Protein AF-A0A419DW97-F1 (afdb_monomer_lite)

Structure (mmCIF, N/CA/C/O backbone):
data_AF-A0A419DW97-F1
#
_entry.id   AF-A0A419DW97-F1
#
loop_
_atom_site.group_PDB
_atom_site.id
_atom_site.type_symbol
_atom_site.label_atom_id
_atom_site.label_alt_id
_atom_site.label_comp_id
_atom_site.label_asym_id
_atom_site.label_entity_id
_atom_site.label_seq_id
_atom_site.pdbx_PDB_ins_code
_atom_site.Cartn_x
_atom_site.Cartn_y
_atom_site.Cartn_z
_atom_site.occupancy
_atom_site.B_iso_or_equiv
_atom_site.auth_seq_id
_atom_site.auth_comp_id
_atom_site.auth_asym_id
_atom_site.auth_atom_id
_atom_site.pdbx_PDB_model_num
ATOM 1 N N . MET A 1 1 ? 23.477 14.072 -21.250 1.00 84.50 1 MET A N 1
ATOM 2 C CA . MET A 1 1 ? 23.134 12.800 -20.572 1.00 84.50 1 MET A CA 1
ATOM 3 C C . MET A 1 1 ? 22.176 11.996 -21.440 1.00 84.50 1 MET A C 1
ATOM 5 O O . MET A 1 1 ? 21.412 12.625 -22.168 1.00 84.50 1 MET A O 1
ATOM 9 N N . PRO A 1 2 ? 22.237 10.653 -21.426 1.00 91.06 2 PRO A N 1
ATOM 10 C CA . PRO A 1 2 ? 21.268 9.822 -22.134 1.00 91.06 2 PRO A CA 1
ATOM 11 C C . PRO A 1 2 ? 19.838 10.087 -21.656 1.00 91.06 2 PRO A C 1
ATOM 13 O O . PRO A 1 2 ? 19.613 10.406 -20.489 1.00 91.06 2 PRO A O 1
ATOM 16 N N . ILE A 1 3 ? 18.881 9.939 -22.566 1.00 94.25 3 ILE A N 1
ATOM 17 C CA . ILE A 1 3 ? 17.453 9.987 -22.267 1.00 94.25 3 ILE A CA 1
ATOM 18 C C . ILE A 1 3 ? 16.954 8.547 -22.154 1.00 94.25 3 ILE A C 1
ATOM 20 O O . ILE A 1 3 ? 17.161 7.735 -23.055 1.00 94.25 3 ILE A O 1
ATOM 24 N N . TYR A 1 4 ? 16.295 8.247 -21.045 1.00 96.44 4 TYR A N 1
ATOM 25 C CA . TYR A 1 4 ? 15.703 6.966 -20.711 1.00 96.44 4 TYR A CA 1
ATOM 26 C C . TYR A 1 4 ? 14.181 7.059 -20.773 1.00 96.44 4 TYR A C 1
ATOM 28 O O . TYR A 1 4 ? 13.582 8.026 -20.300 1.00 96.44 4 TYR A O 1
ATOM 36 N N . SER A 1 5 ? 13.555 6.031 -21.333 1.00 97.06 5 SER A N 1
ATOM 37 C CA . SER A 1 5 ? 12.103 5.848 -21.316 1.00 97.06 5 SER A CA 1
ATOM 38 C C . SER A 1 5 ? 11.759 4.362 -21.243 1.00 97.06 5 SER A C 1
ATOM 40 O O . SER A 1 5 ? 12.642 3.511 -21.341 1.00 97.06 5 SER A O 1
ATOM 42 N N . VAL A 1 6 ? 10.485 4.045 -21.027 1.00 97.62 6 VAL A N 1
ATOM 43 C CA . VAL A 1 6 ? 9.995 2.665 -20.930 1.00 97.62 6 VAL A CA 1
ATOM 44 C C . VAL A 1 6 ? 9.014 2.424 -22.067 1.00 97.62 6 VAL A C 1
ATOM 46 O O . VAL A 1 6 ? 8.122 3.243 -22.296 1.00 97.62 6 VAL A O 1
ATOM 49 N N . ASP A 1 7 ? 9.195 1.328 -22.800 1.00 95.94 7 ASP A N 1
ATOM 50 C CA . ASP A 1 7 ? 8.293 0.961 -23.888 1.00 95.94 7 ASP A CA 1
ATOM 51 C C . ASP A 1 7 ? 6.974 0.344 -23.374 1.00 95.94 7 ASP A C 1
ATOM 53 O O . ASP A 1 7 ? 6.715 0.229 -22.175 1.00 95.94 7 ASP A O 1
ATOM 57 N N . ASN A 1 8 ? 6.095 -0.067 -24.289 1.00 93.75 8 ASN A N 1
ATOM 58 C CA . ASN A 1 8 ? 4.812 -0.669 -23.912 1.00 93.75 8 ASN A CA 1
ATOM 59 C C . ASN A 1 8 ? 4.923 -2.056 -23.263 1.00 93.75 8 ASN A C 1
ATOM 61 O O . ASN A 1 8 ? 3.938 -2.502 -22.678 1.00 93.75 8 ASN A O 1
ATOM 65 N N . ASN A 1 9 ? 6.083 -2.698 -23.364 1.00 95.38 9 ASN A N 1
ATOM 66 C CA . ASN A 1 9 ? 6.374 -4.018 -22.828 1.00 95.38 9 ASN A CA 1
ATOM 67 C C . ASN A 1 9 ? 7.351 -3.931 -21.645 1.00 95.38 9 ASN A C 1
ATOM 69 O O . ASN A 1 9 ? 8.052 -4.896 -21.378 1.00 95.38 9 ASN A O 1
ATOM 73 N N . ASN A 1 10 ? 7.441 -2.785 -20.960 1.00 97.25 10 ASN A N 1
ATOM 74 C CA . ASN A 1 10 ? 8.336 -2.582 -19.817 1.00 97.25 10 ASN A CA 1
ATOM 75 C C . ASN A 1 10 ? 9.823 -2.857 -20.101 1.00 97.25 10 ASN A C 1
ATOM 77 O O . ASN A 1 10 ? 10.566 -3.283 -19.213 1.00 97.25 10 ASN A O 1
ATOM 81 N N . ARG A 1 11 ? 10.283 -2.587 -21.326 1.00 97.00 11 ARG A N 1
ATOM 82 C CA . ARG A 1 11 ? 11.708 -2.597 -21.677 1.00 97.00 11 ARG A CA 1
ATOM 83 C C . ARG A 1 11 ? 12.278 -1.190 -21.625 1.00 97.00 11 ARG A C 1
ATOM 85 O O . ARG A 1 11 ? 11.586 -0.214 -21.928 1.00 97.00 11 ARG A O 1
ATOM 92 N N . LEU A 1 12 ? 13.550 -1.086 -21.255 1.00 97.88 12 LEU A N 1
ATOM 93 C CA . LEU A 1 12 ? 14.238 0.196 -21.216 1.00 97.88 12 LEU A CA 1
ATOM 94 C C . LEU A 1 12 ? 14.604 0.634 -22.640 1.00 97.88 12 LEU A C 1
ATOM 96 O O . LEU A 1 12 ? 15.225 -0.108 -23.402 1.00 97.88 12 LEU A O 1
ATOM 100 N N . ILE A 1 13 ? 14.241 1.867 -22.979 1.00 97.69 13 ILE A N 1
ATOM 101 C CA . ILE A 1 13 ? 14.686 2.561 -24.183 1.00 97.69 13 ILE A CA 1
ATOM 102 C C . ILE A 1 13 ? 15.746 3.583 -23.777 1.00 97.69 13 ILE A C 1
ATOM 104 O O . ILE A 1 13 ? 15.505 4.425 -22.910 1.00 97.69 13 ILE A O 1
ATOM 108 N N . ILE A 1 14 ? 16.898 3.544 -24.444 1.00 96.75 14 ILE A N 1
ATOM 109 C CA . ILE A 1 14 ? 18.023 4.453 -24.223 1.00 96.75 14 ILE A CA 1
ATOM 110 C C . ILE A 1 14 ? 18.253 5.271 -25.495 1.00 96.75 14 ILE A C 1
ATOM 112 O O . ILE A 1 14 ? 18.479 4.723 -26.574 1.00 96.75 14 ILE A O 1
ATOM 116 N N . LYS A 1 15 ? 18.243 6.597 -25.379 1.00 95.88 15 LYS A N 1
ATOM 117 C CA . LYS A 1 15 ? 18.621 7.525 -26.449 1.00 95.88 15 LYS A CA 1
ATOM 118 C C . LYS A 1 15 ? 19.868 8.294 -26.025 1.00 95.88 15 LYS A C 1
ATOM 120 O O . LYS A 1 15 ? 19.824 9.127 -25.120 1.00 95.88 15 LYS A O 1
ATOM 125 N N . LYS A 1 16 ? 20.999 7.993 -26.667 1.00 93.38 16 LYS A N 1
ATOM 126 C CA . LYS A 1 16 ? 22.281 8.662 -26.401 1.00 93.38 16 LYS A CA 1
ATOM 127 C C . LYS A 1 16 ? 22.209 10.151 -26.798 1.00 93.38 16 LYS A C 1
ATOM 129 O O . LYS A 1 16 ? 21.494 10.482 -27.746 1.00 93.38 16 LYS A O 1
ATOM 134 N N . PRO A 1 17 ? 22.947 11.049 -26.117 1.00 90.00 17 PRO A N 1
ATOM 135 C CA . PRO A 1 17 ? 23.045 12.455 -26.518 1.00 90.00 17 PRO A CA 1
ATOM 136 C C . PRO A 1 17 ? 23.459 12.592 -27.986 1.00 90.00 17 PRO A C 1
ATOM 138 O O . PRO A 1 17 ? 24.326 11.854 -28.443 1.00 90.00 17 PRO A O 1
ATOM 141 N N . GLY A 1 18 ? 22.822 13.497 -28.733 1.00 90.25 18 GLY A N 1
ATOM 142 C CA . GLY A 1 18 ? 23.109 13.722 -30.159 1.00 90.25 18 GLY A CA 1
ATOM 143 C C . GLY A 1 18 ? 22.642 12.608 -31.110 1.00 90.25 18 GLY A C 1
ATOM 144 O O . GLY A 1 18 ? 22.551 12.832 -32.314 1.00 90.25 18 GLY A O 1
ATOM 145 N N . SER A 1 19 ? 22.272 11.430 -30.599 1.00 92.06 19 SER A N 1
ATOM 146 C CA . SER A 1 19 ? 21.761 10.336 -31.423 1.00 92.06 19 SER A CA 1
ATOM 147 C C . SER A 1 19 ? 20.288 10.546 -31.773 1.00 92.06 19 SER A C 1
ATOM 149 O O . SER A 1 19 ? 19.432 10.731 -30.901 1.00 92.06 19 SER A O 1
ATOM 151 N N . LYS A 1 20 ? 19.962 10.419 -33.063 1.00 92.56 20 LYS A N 1
ATOM 152 C CA . LYS A 1 20 ? 18.570 10.281 -33.525 1.00 92.56 20 LYS A CA 1
ATOM 153 C C . LYS A 1 20 ? 18.001 8.894 -33.210 1.00 92.56 20 LYS A C 1
ATOM 155 O O . LYS A 1 20 ? 16.791 8.750 -33.060 1.00 92.56 20 LYS A O 1
ATOM 160 N N . ARG A 1 21 ? 18.867 7.886 -33.074 1.00 94.75 21 ARG A N 1
ATOM 161 C CA . ARG A 1 21 ? 18.493 6.498 -32.803 1.00 94.75 21 ARG A CA 1
ATOM 162 C C . ARG A 1 21 ? 18.347 6.259 -31.303 1.00 94.75 21 ARG A C 1
ATOM 164 O O . ARG A 1 21 ? 19.277 6.521 -30.536 1.00 94.75 21 ARG A O 1
ATOM 171 N N . ALA A 1 22 ? 17.200 5.715 -30.917 1.00 96.06 22 ALA A N 1
ATOM 172 C CA . ALA A 1 22 ? 16.996 5.090 -29.620 1.00 96.06 22 ALA A CA 1
ATOM 173 C C . ALA A 1 22 ? 17.202 3.573 -29.745 1.00 96.06 22 ALA A C 1
ATOM 175 O O . ALA A 1 22 ? 16.868 2.980 -30.772 1.00 96.06 22 ALA A O 1
ATOM 176 N N . ILE A 1 23 ? 17.761 2.954 -28.712 1.00 95.25 23 ILE A N 1
ATOM 177 C CA . ILE A 1 23 ? 17.936 1.503 -28.617 1.00 95.25 23 ILE A CA 1
ATOM 178 C C . ILE A 1 23 ? 17.015 0.963 -27.529 1.00 95.25 23 ILE A C 1
ATOM 180 O O . ILE A 1 23 ? 16.859 1.587 -26.483 1.00 95.25 23 ILE A O 1
ATOM 184 N N . THR A 1 24 ? 16.382 -0.176 -27.784 1.00 96.31 24 THR A N 1
ATOM 185 C CA . THR A 1 24 ? 15.650 -0.937 -26.765 1.00 96.31 24 THR A CA 1
ATOM 186 C C . THR A 1 24 ? 16.554 -2.058 -26.296 1.00 96.31 24 THR A C 1
ATOM 188 O O . THR A 1 24 ? 17.126 -2.747 -27.137 1.00 96.31 24 THR A O 1
ATOM 191 N N . VAL A 1 25 ? 16.706 -2.208 -24.985 1.00 95.81 25 VAL A N 1
ATOM 192 C CA . VAL A 1 25 ? 17.602 -3.208 -24.396 1.00 95.81 25 VAL A CA 1
ATOM 193 C C . VAL A 1 25 ? 16.811 -4.288 -23.674 1.00 95.81 25 VAL A C 1
ATOM 195 O O . VAL A 1 25 ? 15.750 -4.009 -23.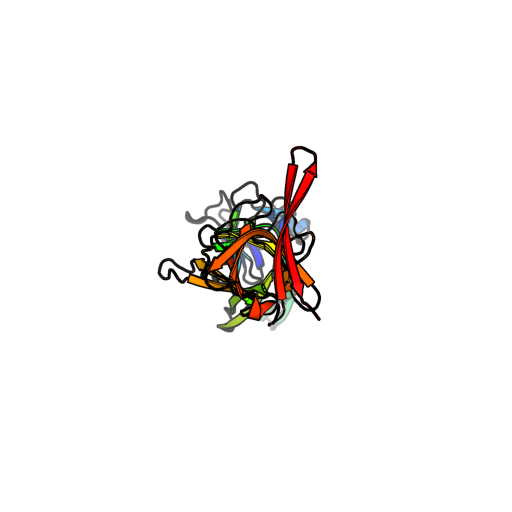112 1.00 95.81 25 VAL A O 1
ATOM 198 N N . ASN A 1 26 ? 17.324 -5.516 -23.696 1.00 95.44 26 ASN A N 1
ATOM 199 C CA . ASN A 1 26 ? 16.793 -6.619 -22.906 1.00 95.44 26 ASN A CA 1
ATOM 200 C C . ASN A 1 26 ? 17.267 -6.530 -21.452 1.00 95.44 26 ASN A C 1
ATOM 202 O O . ASN A 1 26 ? 18.427 -6.213 -21.167 1.00 95.44 26 ASN A O 1
ATOM 206 N N . GLY A 1 27 ? 16.372 -6.851 -20.521 1.00 95.69 27 GLY A N 1
ATOM 207 C CA . GLY A 1 27 ? 16.652 -6.754 -19.097 1.00 95.69 27 GLY A CA 1
ATOM 208 C C . GLY A 1 27 ? 15.395 -6.643 -18.248 1.00 95.69 27 GLY A C 1
ATOM 209 O O . GLY A 1 27 ? 14.275 -6.836 -18.728 1.00 95.69 27 GLY A O 1
ATOM 210 N N . ARG A 1 28 ? 15.578 -6.303 -16.972 1.00 97.06 28 ARG A N 1
ATOM 211 C CA . ARG A 1 28 ? 14.479 -6.175 -16.005 1.00 97.06 28 ARG A CA 1
ATOM 212 C C . ARG A 1 28 ? 14.695 -5.021 -15.040 1.00 97.06 28 ARG A C 1
ATOM 214 O O . ARG A 1 28 ? 15.815 -4.768 -14.599 1.00 97.06 28 ARG A O 1
ATOM 221 N N . PHE A 1 29 ? 13.600 -4.365 -14.671 1.00 98.12 29 PHE A N 1
ATOM 222 C CA . PHE A 1 29 ? 13.598 -3.368 -13.607 1.00 98.12 29 PHE A CA 1
ATOM 223 C C . PHE A 1 29 ? 13.563 -4.034 -12.229 1.00 98.12 29 PHE A C 1
ATOM 225 O O . PHE A 1 29 ? 12.818 -4.989 -12.027 1.00 98.12 29 PHE A O 1
ATOM 232 N N . LYS A 1 30 ? 14.298 -3.491 -11.260 1.00 97.88 30 LYS A N 1
ATOM 233 C CA . LYS A 1 30 ? 14.203 -3.847 -9.838 1.00 97.88 30 LYS A CA 1
ATOM 234 C C . LYS A 1 30 ? 14.290 -2.597 -8.968 1.00 97.88 30 LYS A C 1
ATOM 236 O O . LYS A 1 30 ? 14.767 -1.562 -9.425 1.00 97.88 30 LYS A O 1
ATOM 241 N N . ALA A 1 31 ? 13.856 -2.712 -7.722 1.00 97.50 31 ALA A N 1
ATOM 242 C CA . ALA A 1 31 ? 14.252 -1.787 -6.671 1.00 97.50 31 ALA A CA 1
ATOM 243 C C . ALA A 1 31 ? 15.504 -2.351 -5.977 1.00 97.50 31 ALA A C 1
ATOM 245 O O . ALA A 1 31 ? 15.569 -3.555 -5.716 1.00 97.50 31 ALA A O 1
ATOM 246 N N . ASP A 1 32 ? 16.513 -1.518 -5.730 1.00 97.00 32 ASP A N 1
ATOM 247 C CA . ASP A 1 32 ? 17.653 -1.899 -4.892 1.00 97.00 32 ASP A CA 1
ATOM 248 C C . ASP A 1 32 ? 17.302 -1.815 -3.391 1.00 97.00 32 ASP A C 1
ATOM 250 O O . ASP A 1 32 ? 16.178 -1.493 -3.003 1.00 97.00 32 ASP A O 1
ATOM 254 N N . LYS A 1 33 ? 18.288 -2.064 -2.522 1.00 95.50 33 LYS A N 1
ATOM 255 C CA . LYS A 1 33 ? 18.126 -1.986 -1.058 1.00 95.50 33 LYS A CA 1
ATOM 256 C C . LYS A 1 33 ? 17.750 -0.596 -0.518 1.00 95.50 33 LYS A C 1
ATOM 258 O O . LYS A 1 33 ? 17.322 -0.496 0.623 1.00 95.50 33 LYS A O 1
ATOM 263 N N . ASN A 1 34 ? 17.945 0.460 -1.304 1.00 96.00 34 ASN A N 1
ATOM 264 C CA . ASN A 1 34 ? 17.600 1.841 -0.964 1.00 96.00 34 ASN A CA 1
ATOM 265 C C . ASN A 1 34 ? 16.337 2.308 -1.709 1.00 96.00 34 ASN A C 1
ATOM 267 O O . ASN A 1 34 ? 16.061 3.509 -1.752 1.00 96.00 34 ASN A O 1
ATOM 271 N N . ASN A 1 35 ? 15.616 1.376 -2.345 1.00 97.44 35 ASN A N 1
ATOM 272 C CA . ASN A 1 35 ? 14.499 1.632 -3.246 1.00 97.44 35 ASN A CA 1
ATOM 273 C C . ASN A 1 35 ? 14.837 2.559 -4.427 1.00 97.44 35 ASN A C 1
ATOM 275 O O . ASN A 1 35 ? 13.947 3.207 -4.981 1.00 97.44 35 ASN A O 1
ATOM 279 N N . ASN A 1 36 ? 16.097 2.617 -4.858 1.00 97.06 36 ASN A N 1
ATOM 280 C CA . ASN A 1 36 ? 16.438 3.181 -6.159 1.00 97.06 36 ASN A CA 1
ATOM 281 C C . ASN A 1 36 ? 15.998 2.218 -7.257 1.00 97.06 36 ASN A C 1
ATOM 283 O O . ASN A 1 36 ? 16.047 0.996 -7.093 1.00 97.06 36 ASN A O 1
ATOM 287 N N . LEU A 1 37 ? 15.595 2.762 -8.401 1.00 97.88 37 LEU A N 1
ATOM 288 C CA . LEU A 1 37 ? 15.257 1.941 -9.551 1.00 97.88 37 LEU A CA 1
ATOM 289 C C . LEU A 1 37 ? 16.546 1.504 -10.246 1.00 97.88 37 LEU A C 1
ATOM 291 O O . LEU A 1 37 ? 17.388 2.331 -10.582 1.00 97.88 37 LEU A O 1
ATOM 295 N N . ILE A 1 38 ? 16.687 0.211 -10.503 1.00 98.19 38 ILE A N 1
ATOM 296 C CA . ILE A 1 38 ? 17.784 -0.349 -11.291 1.00 98.19 38 ILE A CA 1
ATOM 297 C C . ILE A 1 38 ? 17.222 -1.085 -12.502 1.00 98.19 38 ILE A C 1
ATOM 299 O O . ILE A 1 38 ? 16.151 -1.688 -12.431 1.00 98.19 38 ILE A O 1
ATOM 303 N N . TYR A 1 39 ? 17.949 -1.058 -13.611 1.00 98.19 39 TYR A N 1
ATOM 304 C CA . TYR A 1 39 ? 17.696 -1.910 -14.766 1.00 98.19 39 TYR A CA 1
ATOM 305 C C . TYR A 1 39 ? 18.882 -2.850 -14.960 1.00 98.19 39 TYR A C 1
ATOM 307 O O . TYR A 1 39 ? 19.981 -2.394 -15.274 1.00 98.19 39 TYR A O 1
ATOM 315 N N . GLU A 1 40 ? 18.677 -4.147 -14.746 1.00 97.69 40 GLU A N 1
ATOM 316 C CA . GLU A 1 40 ? 19.682 -5.184 -15.006 1.00 97.69 40 GLU A CA 1
ATOM 317 C C . GLU A 1 40 ? 19.618 -5.574 -16.481 1.00 97.69 40 GLU A C 1
ATOM 319 O O . GLU A 1 40 ? 18.573 -6.037 -16.939 1.00 97.69 40 GLU A O 1
ATOM 324 N N . LEU A 1 41 ? 20.711 -5.377 -17.222 1.00 96.75 41 LEU A N 1
ATOM 325 C CA . LEU A 1 41 ? 20.782 -5.719 -18.639 1.00 96.75 41 LEU A CA 1
ATOM 326 C C . LEU A 1 41 ? 21.069 -7.214 -18.800 1.00 96.75 41 LEU A C 1
ATOM 328 O O . LEU A 1 41 ? 22.036 -7.726 -18.237 1.00 96.75 41 LEU A O 1
ATOM 332 N N . ASN A 1 42 ? 20.289 -7.875 -19.653 1.00 95.31 42 ASN A N 1
ATOM 333 C CA . ASN A 1 42 ? 20.512 -9.270 -20.046 1.00 95.31 42 ASN A CA 1
ATOM 334 C C . ASN A 1 42 ? 21.350 -9.395 -21.331 1.00 95.31 42 ASN A C 1
ATOM 336 O O . ASN A 1 42 ? 21.641 -10.500 -21.784 1.00 95.31 42 ASN A O 1
ATOM 340 N N . GLU A 1 43 ? 21.747 -8.269 -21.928 1.00 94.19 43 GLU A N 1
ATOM 341 C CA . GLU A 1 43 ? 22.505 -8.256 -23.178 1.00 94.19 43 GLU A CA 1
ATOM 342 C C . GLU A 1 43 ? 23.907 -8.884 -23.026 1.00 94.19 43 GLU A C 1
ATOM 344 O O . GLU A 1 43 ? 24.594 -8.647 -22.015 1.00 94.19 43 GLU A O 1
ATOM 349 N N . PRO A 1 44 ? 24.397 -9.621 -24.048 1.00 94.50 44 PRO A N 1
ATOM 350 C CA . PRO A 1 44 ? 25.734 -10.206 -24.034 1.00 94.50 44 PRO A CA 1
ATOM 351 C C . PRO A 1 44 ? 26.826 -9.163 -23.778 1.00 94.50 44 PRO A C 1
ATOM 353 O O . PRO A 1 44 ? 26.774 -8.043 -24.289 1.00 94.50 44 PRO A O 1
ATOM 356 N N . ASN A 1 45 ? 27.881 -9.546 -23.050 1.00 95.25 45 ASN A N 1
ATOM 357 C CA . ASN A 1 45 ? 28.949 -8.614 -22.667 1.00 95.25 45 ASN A CA 1
ATOM 358 C C . ASN A 1 45 ? 29.596 -7.910 -23.876 1.00 95.25 45 ASN A C 1
ATOM 360 O O . ASN A 1 45 ? 29.830 -6.706 -23.838 1.00 95.25 45 ASN A O 1
ATOM 364 N N . ARG A 1 46 ? 29.811 -8.634 -24.986 1.00 95.88 46 ARG A N 1
ATOM 365 C CA . ARG A 1 46 ? 30.350 -8.060 -26.234 1.00 95.88 46 ARG A CA 1
ATOM 366 C C . ARG A 1 46 ? 29.458 -6.951 -26.800 1.00 95.88 46 ARG A C 1
ATOM 368 O O . ARG A 1 46 ? 29.964 -5.921 -27.235 1.00 95.88 46 ARG A O 1
ATOM 375 N N . TRP A 1 47 ? 28.139 -7.149 -26.773 1.00 94.69 47 TRP A N 1
ATOM 376 C CA . TRP A 1 47 ? 27.174 -6.147 -27.223 1.00 94.69 47 TRP A CA 1
ATOM 377 C C . TRP A 1 47 ? 27.189 -4.920 -26.303 1.00 94.69 47 TRP A C 1
ATOM 379 O O . TRP A 1 47 ? 27.251 -3.791 -26.783 1.00 94.69 47 TRP A O 1
ATOM 389 N N . ARG A 1 48 ? 27.237 -5.137 -24.982 1.00 95.56 48 ARG A N 1
ATOM 390 C CA . ARG A 1 48 ? 27.312 -4.056 -23.988 1.00 95.56 48 ARG A CA 1
ATOM 391 C C . ARG A 1 48 ? 28.576 -3.210 -24.136 1.00 95.56 48 ARG A C 1
ATOM 393 O O . ARG A 1 48 ? 28.473 -1.989 -24.108 1.00 95.56 48 ARG A O 1
ATOM 400 N N . ILE A 1 49 ? 29.734 -3.830 -24.375 1.00 95.75 49 ILE A N 1
ATOM 401 C CA . ILE A 1 49 ? 30.990 -3.116 -24.663 1.00 95.75 49 ILE A CA 1
ATOM 402 C C . ILE A 1 49 ? 30.847 -2.269 -25.934 1.00 95.75 49 ILE A C 1
ATOM 404 O O . ILE A 1 49 ? 31.164 -1.083 -25.910 1.00 95.75 49 ILE A O 1
ATOM 408 N N . LYS A 1 50 ? 30.305 -2.842 -27.021 1.00 95.25 50 LYS A N 1
ATOM 409 C CA . LYS A 1 50 ? 30.072 -2.117 -28.283 1.00 95.25 50 LYS A CA 1
ATOM 410 C C . LYS A 1 50 ? 29.169 -0.898 -28.091 1.00 95.25 50 LYS A C 1
ATOM 412 O O . LYS A 1 50 ? 29.421 0.159 -28.660 1.00 95.25 50 LYS A O 1
ATOM 417 N N . GLU A 1 51 ? 28.121 -1.038 -27.287 1.00 94.50 51 GLU A N 1
ATOM 418 C CA . GLU A 1 51 ? 27.199 0.056 -26.996 1.00 94.50 51 GLU A CA 1
ATOM 419 C C . GLU A 1 51 ? 27.661 0.971 -25.853 1.00 94.50 51 GLU A C 1
ATOM 421 O O . GLU A 1 51 ? 26.974 1.955 -25.570 1.00 94.50 51 GLU A O 1
ATOM 426 N N . ASN A 1 52 ? 28.820 0.711 -25.242 1.00 94.94 52 ASN A N 1
ATOM 427 C CA . ASN A 1 52 ? 29.320 1.412 -24.060 1.00 94.94 52 ASN A CA 1
ATOM 428 C C . ASN A 1 52 ? 28.273 1.467 -22.929 1.00 94.94 52 ASN A C 1
ATOM 430 O O . ASN A 1 52 ? 27.921 2.534 -22.423 1.00 94.94 52 ASN A O 1
ATOM 434 N N . LEU A 1 53 ? 27.712 0.304 -22.592 1.00 95.75 53 LEU A N 1
ATOM 435 C CA . LEU A 1 53 ? 26.692 0.147 -21.560 1.00 95.75 53 LEU A CA 1
ATOM 436 C C . LEU A 1 53 ? 27.187 -0.736 -20.403 1.00 95.75 53 LEU A C 1
ATOM 438 O O . LEU A 1 53 ? 27.837 -1.759 -20.636 1.00 95.75 53 LEU A O 1
ATOM 442 N N . PRO A 1 54 ? 26.847 -0.390 -19.148 1.00 96.88 54 PRO A N 1
ATOM 443 C CA . PRO A 1 54 ? 27.166 -1.212 -17.982 1.00 96.88 54 PRO A CA 1
ATOM 444 C C . PRO A 1 54 ? 26.295 -2.480 -17.922 1.00 96.88 54 PRO A C 1
ATOM 446 O O . PRO A 1 54 ? 25.371 -2.665 -18.711 1.00 96.88 54 PRO A O 1
ATOM 449 N N . SER A 1 55 ? 26.566 -3.374 -16.966 1.00 97.12 55 SER A N 1
ATOM 450 C CA . SER A 1 55 ? 25.687 -4.524 -16.668 1.00 97.12 55 SER A CA 1
ATOM 451 C C . SER A 1 55 ? 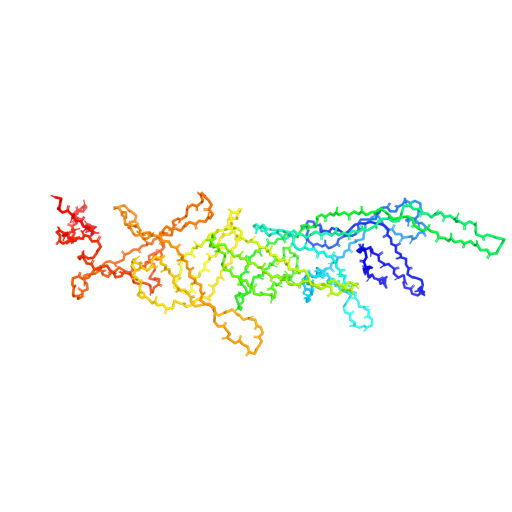24.373 -4.117 -15.999 1.00 97.12 55 SER A C 1
ATOM 453 O O . SER A 1 55 ? 23.369 -4.809 -16.140 1.00 97.12 55 SER A O 1
ATOM 455 N N . LYS A 1 56 ? 24.367 -2.986 -15.291 1.00 97.75 56 LYS A N 1
ATOM 456 C CA . LYS A 1 56 ? 23.180 -2.402 -14.669 1.00 97.75 56 LYS A CA 1
ATOM 457 C C . LYS A 1 56 ? 23.186 -0.886 -14.809 1.00 97.75 56 LYS A C 1
ATOM 459 O O . LYS A 1 56 ? 24.245 -0.266 -14.753 1.00 97.75 56 LYS A O 1
ATOM 464 N N . ILE A 1 57 ? 22.006 -0.303 -14.969 1.00 97.75 57 ILE A N 1
ATOM 465 C CA . ILE A 1 57 ? 21.798 1.149 -14.968 1.00 97.75 57 ILE A CA 1
ATOM 466 C C . ILE A 1 57 ? 21.012 1.495 -13.709 1.00 97.75 57 ILE A C 1
ATOM 468 O O . ILE A 1 57 ? 19.954 0.917 -13.473 1.00 97.75 57 ILE A O 1
ATOM 472 N N . GLU A 1 58 ? 21.531 2.414 -12.903 1.00 97.50 58 GLU A N 1
ATOM 473 C CA . GLU A 1 58 ? 20.909 2.842 -11.650 1.00 97.50 58 GLU A CA 1
ATOM 474 C C . GLU A 1 58 ? 20.277 4.225 -11.816 1.00 97.50 58 GLU A C 1
ATOM 476 O O . GLU A 1 58 ? 20.842 5.115 -12.456 1.00 97.50 58 GLU A O 1
ATOM 481 N N . PHE A 1 59 ? 19.094 4.402 -11.237 1.00 96.38 59 PHE A N 1
ATOM 482 C CA . PHE A 1 59 ? 18.335 5.640 -11.264 1.00 96.38 59 PHE A CA 1
ATOM 483 C C . PHE A 1 59 ? 18.003 6.066 -9.838 1.00 96.38 59 PHE A C 1
ATOM 485 O O . PHE A 1 59 ? 17.364 5.333 -9.085 1.00 96.38 59 PHE A O 1
ATOM 492 N N . GLU A 1 60 ? 18.346 7.303 -9.497 1.00 95.06 60 GLU A N 1
ATOM 493 C CA . GLU A 1 60 ? 17.877 7.937 -8.270 1.00 95.06 60 GLU A CA 1
ATOM 494 C C . GLU A 1 60 ? 16.641 8.791 -8.544 1.00 95.06 60 GLU A C 1
ATOM 496 O O . GLU A 1 60 ? 16.570 9.516 -9.543 1.00 95.06 60 GLU A O 1
ATOM 501 N N . GLY A 1 61 ? 15.670 8.777 -7.637 1.00 95.75 61 GLY A N 1
ATOM 502 C CA . GLY A 1 61 ? 14.389 9.397 -7.931 1.00 95.75 61 GLY A CA 1
ATOM 503 C C . GLY A 1 61 ? 13.349 9.248 -6.843 1.00 95.75 61 GLY A C 1
ATOM 504 O O . GLY A 1 61 ? 13.666 8.998 -5.685 1.00 95.75 61 GLY A O 1
ATOM 505 N N . ARG A 1 62 ? 12.096 9.467 -7.239 1.00 97.06 62 ARG A N 1
ATOM 506 C CA . ARG A 1 62 ? 10.919 9.332 -6.378 1.00 97.06 62 ARG A CA 1
ATOM 507 C C . ARG A 1 62 ? 9.884 8.442 -7.040 1.00 97.06 62 ARG A C 1
ATOM 509 O O . ARG A 1 62 ? 9.624 8.581 -8.240 1.00 97.06 62 ARG A O 1
ATOM 516 N N . TRP A 1 63 ? 9.271 7.584 -6.239 1.00 97.75 63 TRP A N 1
ATOM 517 C CA . TRP A 1 63 ? 8.162 6.734 -6.643 1.00 97.75 63 TRP A CA 1
ATOM 518 C C . TRP A 1 63 ? 6.830 7.470 -6.532 1.00 97.75 63 TRP A C 1
ATOM 520 O O . TRP A 1 63 ? 6.647 8.352 -5.698 1.00 97.75 63 TRP A O 1
ATOM 530 N N . SER A 1 64 ? 5.888 7.100 -7.392 1.00 97.31 64 SER A N 1
ATOM 531 C CA . SER A 1 64 ? 4.496 7.545 -7.348 1.00 97.31 64 SER A CA 1
ATOM 532 C C . SER A 1 64 ? 3.618 6.599 -8.172 1.00 97.31 64 SER A C 1
ATOM 534 O O . SER A 1 64 ? 4.133 5.760 -8.909 1.00 97.31 64 SER A O 1
ATOM 536 N N . LEU A 1 65 ? 2.296 6.762 -8.089 1.00 96.12 65 LEU A N 1
ATOM 537 C CA . LEU A 1 65 ? 1.342 6.131 -9.007 1.00 96.12 65 LEU A CA 1
ATOM 538 C C . LEU A 1 65 ? 0.709 7.177 -9.928 1.00 96.12 65 LEU A C 1
ATOM 540 O O . LEU A 1 65 ? 0.327 8.279 -9.491 1.00 96.12 65 LEU A O 1
ATOM 544 N N . ASP A 1 66 ? 0.570 6.825 -11.207 1.00 95.06 66 ASP A N 1
ATOM 545 C CA . ASP A 1 66 ? -0.258 7.591 -12.136 1.00 95.06 66 ASP A CA 1
ATOM 546 C C . ASP A 1 66 ? -1.762 7.314 -11.930 1.00 95.06 66 ASP A C 1
ATOM 548 O O . ASP A 1 66 ? -2.186 6.797 -10.898 1.00 95.06 66 ASP A O 1
ATOM 552 N N . LYS A 1 67 ? -2.594 7.776 -12.867 1.00 91.88 67 LYS A N 1
ATOM 553 C CA . LYS A 1 67 ? -4.058 7.628 -12.810 1.00 91.88 67 LYS A CA 1
ATOM 554 C C . LYS A 1 67 ? -4.552 6.225 -13.184 1.00 91.88 67 LYS A C 1
ATOM 556 O O . LYS A 1 67 ? -5.702 5.917 -12.907 1.00 91.88 67 LYS A O 1
ATOM 561 N N . ASP A 1 68 ? -3.708 5.443 -13.852 1.00 92.06 68 ASP A N 1
ATOM 562 C CA . ASP A 1 68 ? -3.989 4.088 -14.328 1.00 92.06 68 ASP A CA 1
ATOM 563 C C . ASP A 1 68 ? -3.251 3.056 -13.451 1.00 92.06 68 ASP A C 1
ATOM 565 O O . ASP A 1 68 ? -3.052 1.911 -13.861 1.00 92.06 68 ASP A O 1
ATOM 569 N N . HIS A 1 69 ? -2.809 3.498 -12.265 1.00 94.31 69 HIS A N 1
ATOM 570 C CA . HIS A 1 69 ? -2.101 2.726 -11.246 1.00 94.31 69 HIS A CA 1
ATOM 571 C C . HIS A 1 69 ? -0.800 2.097 -11.746 1.00 94.31 69 HIS A C 1
ATOM 573 O O . HIS A 1 69 ? -0.311 1.133 -11.165 1.00 94.31 69 HIS A O 1
ATOM 579 N N . ASN A 1 70 ? -0.188 2.682 -12.781 1.00 95.75 70 ASN A N 1
ATOM 580 C CA . ASN A 1 70 ? 1.170 2.323 -13.159 1.00 95.75 70 ASN A CA 1
ATOM 581 C C . ASN A 1 70 ? 2.154 2.958 -12.178 1.00 95.75 70 ASN A C 1
ATOM 583 O O . ASN A 1 70 ? 1.982 4.100 -11.729 1.00 95.75 70 ASN A O 1
ATOM 587 N N . LEU A 1 71 ? 3.225 2.228 -11.902 1.00 97.25 71 LEU A N 1
ATOM 588 C CA . LEU A 1 71 ? 4.293 2.667 -11.029 1.00 97.25 71 LEU A CA 1
ATOM 589 C C . LEU A 1 71 ? 5.209 3.634 -11.790 1.00 97.25 71 LEU A C 1
ATOM 591 O O . LEU A 1 71 ? 5.736 3.317 -12.853 1.00 97.25 71 LEU A O 1
ATOM 595 N N . VAL A 1 72 ? 5.381 4.844 -11.266 1.00 97.94 72 VAL A N 1
ATOM 596 C CA . VAL A 1 72 ? 6.136 5.920 -11.915 1.00 97.94 72 VAL A CA 1
ATOM 597 C C . VAL A 1 72 ? 7.355 6.267 -11.081 1.00 97.94 72 VAL A C 1
ATOM 599 O O . VAL A 1 72 ? 7.218 6.727 -9.947 1.00 97.94 72 VAL A O 1
ATOM 602 N N . PHE A 1 73 ? 8.532 6.158 -11.689 1.00 97.75 73 PHE A N 1
ATOM 603 C CA . PHE A 1 73 ? 9.784 6.635 -11.117 1.00 97.75 73 PHE A CA 1
ATOM 604 C C . PHE A 1 73 ? 10.209 7.948 -11.777 1.00 97.75 73 PHE A C 1
ATOM 606 O O . PHE A 1 73 ? 10.451 8.002 -12.984 1.00 97.75 73 PHE A O 1
ATOM 613 N N . THR A 1 74 ? 10.280 9.026 -10.998 1.00 96.88 74 THR A N 1
ATOM 614 C CA . THR A 1 74 ? 10.745 10.336 -11.478 1.00 96.88 74 THR A CA 1
ATOM 615 C C . THR A 1 74 ? 12.229 10.486 -11.179 1.00 96.88 74 THR A C 1
ATOM 617 O O . THR A 1 74 ? 12.609 10.601 -10.014 1.00 96.88 74 THR A O 1
ATOM 620 N N . VAL A 1 75 ? 13.057 10.485 -12.223 1.00 95.62 75 VAL A N 1
ATOM 621 C CA . VAL A 1 75 ? 14.520 10.531 -12.118 1.00 95.62 75 VAL A CA 1
ATOM 622 C C . VAL A 1 75 ? 14.969 11.934 -11.707 1.00 95.62 75 VAL A C 1
ATOM 624 O O . VAL A 1 75 ? 14.541 12.938 -12.278 1.00 95.62 75 VAL A O 1
ATOM 627 N N . THR A 1 76 ? 15.838 12.019 -10.703 1.00 92.25 76 THR A N 1
ATOM 628 C CA . THR A 1 76 ? 16.386 13.295 -10.221 1.00 92.25 76 THR A CA 1
ATOM 629 C C . THR A 1 76 ? 17.543 13.756 -11.103 1.00 92.25 76 THR A C 1
ATOM 631 O O . THR A 1 76 ? 18.304 12.942 -11.611 1.00 92.25 76 THR A O 1
ATOM 634 N N . GLY A 1 77 ? 17.673 15.069 -11.318 1.00 87.94 77 GLY A N 1
ATOM 635 C CA . GLY A 1 77 ? 18.767 15.661 -12.103 1.00 87.94 77 GLY A CA 1
ATOM 636 C C . GLY A 1 77 ? 18.655 15.478 -13.622 1.00 87.94 77 GLY A C 1
ATOM 637 O O . GLY A 1 77 ? 19.294 16.213 -14.368 1.00 87.94 77 GLY A O 1
ATOM 638 N N . SER A 1 78 ? 17.797 14.573 -14.098 1.00 83.88 78 SER A N 1
ATOM 639 C CA . SER A 1 78 ? 17.548 14.358 -15.524 1.00 83.88 78 SER A CA 1
ATOM 640 C C . SER A 1 78 ? 16.319 15.140 -15.988 1.00 83.88 78 SER A C 1
ATOM 642 O O . SER A 1 78 ? 15.197 14.901 -15.525 1.00 83.88 78 SER A O 1
ATOM 644 N N . LYS A 1 79 ? 16.530 16.090 -16.906 1.00 84.56 79 LYS A N 1
ATOM 645 C CA . LYS A 1 79 ? 15.459 16.843 -17.567 1.00 84.56 79 LYS A CA 1
ATOM 646 C C . LYS A 1 79 ? 15.469 16.574 -19.067 1.00 84.56 79 LYS A C 1
ATOM 648 O O . LYS A 1 79 ? 16.499 16.710 -19.719 1.00 84.56 79 LYS A O 1
ATOM 653 N N . GLU A 1 80 ? 14.302 16.273 -19.614 1.00 78.81 80 GLU A N 1
ATOM 654 C CA . GLU A 1 80 ? 14.045 16.221 -21.049 1.00 78.81 80 GLU A CA 1
ATOM 655 C C . GLU A 1 80 ? 13.091 17.366 -21.400 1.00 78.81 80 GLU A C 1
ATOM 657 O O . GLU A 1 80 ? 11.994 17.459 -20.847 1.00 78.81 80 GLU A O 1
ATOM 662 N N . ASN A 1 81 ? 13.519 18.279 -22.277 1.00 79.69 81 ASN A N 1
ATOM 663 C CA . ASN A 1 81 ? 12.733 19.457 -22.675 1.00 79.69 81 ASN A CA 1
ATOM 664 C C . ASN A 1 81 ? 12.208 20.266 -21.468 1.00 79.69 81 ASN A C 1
ATOM 666 O O . ASN A 1 81 ? 11.045 20.664 -21.415 1.00 79.69 81 ASN A O 1
ATOM 670 N N . GLY A 1 82 ? 13.049 20.432 -20.440 1.00 81.94 82 GLY A N 1
ATOM 671 C CA . GLY A 1 82 ? 12.705 21.141 -19.201 1.00 81.94 82 GLY A CA 1
ATOM 672 C C . GLY A 1 82 ? 11.823 20.362 -18.215 1.00 81.94 82 GLY A C 1
ATOM 673 O O . GLY A 1 82 ? 11.633 20.824 -17.090 1.00 81.94 82 GLY A O 1
ATOM 674 N N . ARG A 1 83 ? 11.325 19.171 -18.574 1.00 83.75 83 ARG A N 1
ATOM 675 C CA . ARG A 1 83 ? 10.512 18.308 -17.700 1.00 83.75 83 ARG A CA 1
ATOM 676 C C . ARG A 1 83 ? 11.361 17.211 -17.072 1.00 83.75 83 ARG A C 1
ATOM 678 O O . ARG A 1 83 ? 12.259 16.681 -17.713 1.00 83.75 83 ARG A O 1
ATOM 685 N N . LEU A 1 84 ? 11.062 16.854 -15.824 1.00 89.50 84 LEU A N 1
ATOM 686 C CA . LEU A 1 84 ? 11.715 15.721 -15.166 1.00 89.50 84 LEU A CA 1
ATOM 687 C C . LEU A 1 84 ? 11.430 14.428 -15.933 1.00 89.50 84 LEU A C 1
ATOM 689 O O . LEU A 1 84 ? 10.290 14.169 -16.326 1.00 89.50 84 LEU A O 1
ATOM 693 N N . GLN A 1 85 ? 12.467 13.620 -16.118 1.00 94.69 85 GLN A N 1
ATOM 694 C CA . GLN A 1 85 ? 12.352 12.321 -16.764 1.00 94.69 85 GLN A CA 1
ATOM 695 C C . GLN A 1 85 ? 11.546 11.350 -15.897 1.00 94.69 85 GLN A C 1
ATOM 697 O O . GLN A 1 85 ? 11.781 11.221 -14.694 1.00 94.69 85 GLN A O 1
ATOM 702 N N . ARG A 1 86 ? 10.587 10.657 -16.517 1.00 96.81 86 ARG A N 1
ATOM 703 C CA . ARG A 1 86 ? 9.684 9.714 -15.848 1.00 96.81 86 ARG A CA 1
ATOM 704 C C . ARG A 1 86 ? 9.767 8.348 -16.514 1.00 96.81 86 ARG A C 1
ATOM 706 O O . ARG A 1 86 ? 9.553 8.238 -17.718 1.00 96.81 86 ARG A O 1
ATOM 713 N N . LEU A 1 87 ? 10.019 7.317 -15.719 1.00 97.81 87 LEU A N 1
ATOM 714 C CA . LEU A 1 87 ? 9.967 5.919 -16.136 1.00 97.81 87 LEU A CA 1
ATOM 715 C C . LEU A 1 87 ? 8.648 5.330 -15.633 1.00 97.81 87 LEU A C 1
ATOM 717 O O . LEU A 1 87 ? 8.406 5.296 -14.428 1.00 97.81 87 LEU A O 1
ATOM 721 N N . VAL A 1 88 ? 7.767 4.942 -16.557 1.00 97.62 88 VAL A N 1
ATOM 722 C CA . VAL A 1 88 ? 6.428 4.423 -16.244 1.00 97.62 88 VAL A CA 1
ATOM 723 C C . VAL A 1 88 ? 6.433 2.912 -16.425 1.00 97.62 88 VAL A C 1
ATOM 725 O O . VAL A 1 88 ? 6.523 2.425 -17.548 1.00 97.62 88 VAL A O 1
ATOM 728 N N . LEU A 1 89 ? 6.332 2.185 -15.318 1.00 97.44 89 LEU A N 1
ATOM 729 C CA . LEU A 1 89 ? 6.297 0.730 -15.267 1.00 97.44 89 LEU A CA 1
ATOM 730 C C . LEU A 1 89 ? 4.844 0.265 -15.193 1.00 97.44 89 LEU A C 1
ATOM 732 O O . LEU A 1 89 ? 4.124 0.529 -14.228 1.00 97.44 89 LEU A O 1
ATOM 736 N N . LYS A 1 90 ? 4.408 -0.421 -16.243 1.00 95.44 90 LYS A N 1
ATOM 737 C CA . LYS A 1 90 ? 3.060 -0.965 -16.367 1.00 95.44 90 LYS A CA 1
ATOM 738 C C . LYS A 1 90 ? 2.983 -2.298 -15.646 1.00 95.44 90 LYS A C 1
ATOM 740 O O . LYS A 1 90 ? 3.770 -3.199 -15.915 1.00 95.44 90 LYS A O 1
ATOM 745 N N . GLY A 1 91 ? 1.980 -2.450 -14.804 1.00 94.12 91 GLY A N 1
ATOM 746 C CA . GLY A 1 91 ? 1.827 -3.645 -13.996 1.00 94.12 91 GLY A CA 1
ATOM 747 C C . GLY A 1 91 ? 0.644 -3.515 -13.064 1.00 94.12 91 GLY A C 1
ATOM 748 O O . GLY A 1 91 ? -0.122 -2.559 -13.195 1.00 94.12 91 GLY A O 1
ATOM 749 N N . ASP A 1 92 ? 0.521 -4.465 -12.156 1.00 94.62 92 ASP A N 1
ATOM 750 C CA . ASP A 1 92 ? -0.575 -4.520 -11.203 1.00 94.62 92 ASP A CA 1
ATOM 751 C C . ASP A 1 92 ? 0.002 -4.565 -9.787 1.00 94.62 92 ASP A C 1
ATOM 753 O O . ASP A 1 92 ? 1.028 -5.200 -9.526 1.00 94.62 92 ASP A O 1
ATOM 757 N N . ILE A 1 93 ? -0.635 -3.850 -8.862 1.00 95.69 93 ILE A N 1
ATOM 758 C CA . ILE A 1 93 ? -0.294 -3.983 -7.448 1.00 95.69 93 ILE A CA 1
ATOM 759 C C . ILE A 1 93 ? -0.843 -5.340 -7.006 1.00 95.69 93 ILE A C 1
ATOM 761 O O . ILE A 1 93 ? -2.053 -5.552 -7.044 1.00 95.69 93 ILE A O 1
ATOM 765 N N . LEU A 1 94 ? 0.052 -6.249 -6.631 1.00 93.69 94 LEU A N 1
ATOM 766 C CA . LEU A 1 94 ? -0.292 -7.635 -6.323 1.00 93.69 94 LEU A CA 1
ATOM 767 C C . LEU A 1 94 ? -0.610 -7.823 -4.841 1.00 93.69 94 LEU A C 1
ATOM 769 O O . LEU A 1 94 ? -1.539 -8.540 -4.493 1.00 93.69 94 LEU A O 1
ATOM 773 N N . ALA A 1 95 ? 0.195 -7.210 -3.973 1.00 91.44 95 ALA A N 1
ATOM 774 C CA . ALA A 1 95 ? 0.060 -7.362 -2.533 1.00 91.44 95 ALA A CA 1
ATOM 775 C C . ALA A 1 95 ? 0.598 -6.140 -1.791 1.00 91.44 95 ALA A C 1
ATOM 777 O O . ALA A 1 95 ? 1.532 -5.462 -2.241 1.00 91.44 95 ALA A O 1
ATOM 778 N N . VAL A 1 96 ? 0.007 -5.906 -0.627 1.00 90.19 96 VAL A N 1
ATOM 779 C CA . VAL A 1 96 ? 0.409 -4.901 0.349 1.00 90.19 96 VAL A CA 1
ATOM 780 C C . VAL A 1 96 ? 0.739 -5.644 1.634 1.00 90.19 96 VAL A C 1
ATOM 782 O O . VAL A 1 96 ? -0.134 -6.203 2.286 1.00 90.19 96 VAL A O 1
ATOM 785 N N . ASN A 1 97 ? 2.022 -5.703 1.959 1.00 89.00 97 ASN A N 1
ATOM 786 C CA . ASN A 1 97 ? 2.487 -6.322 3.193 1.00 89.00 97 ASN A CA 1
ATOM 787 C C . ASN A 1 97 ? 2.829 -5.221 4.198 1.00 89.00 97 ASN A C 1
ATOM 789 O O . ASN A 1 97 ? 2.894 -4.046 3.829 1.00 89.00 97 ASN A O 1
ATOM 793 N N . ASP A 1 98 ? 3.117 -5.612 5.437 1.00 86.94 98 ASP A N 1
ATOM 794 C CA . ASP A 1 98 ? 3.571 -4.737 6.519 1.00 86.94 98 ASP A CA 1
ATOM 795 C C . ASP A 1 98 ? 4.532 -3.625 6.067 1.00 86.94 98 ASP A C 1
ATOM 797 O O . ASP A 1 98 ? 4.235 -2.448 6.247 1.00 86.94 98 ASP A O 1
ATOM 801 N N . ASN A 1 99 ? 5.635 -3.980 5.413 1.00 93.12 99 ASN A N 1
ATOM 802 C CA . ASN A 1 99 ? 6.713 -3.055 5.077 1.00 93.12 99 ASN A CA 1
ATOM 803 C C . ASN A 1 99 ? 7.058 -3.072 3.585 1.00 93.12 99 ASN A C 1
ATOM 805 O O . ASN A 1 99 ? 8.150 -2.657 3.183 1.00 93.12 99 ASN A O 1
ATOM 809 N N . SER A 1 100 ? 6.167 -3.605 2.740 1.00 94.12 100 SER A N 1
ATOM 810 C CA . SER A 1 100 ? 6.412 -3.651 1.300 1.00 94.12 100 SER A CA 1
ATOM 811 C C . SER A 1 100 ? 5.164 -3.515 0.438 1.00 94.12 100 SER A C 1
ATOM 813 O O . SER A 1 100 ? 4.093 -4.034 0.746 1.00 94.12 100 SER A O 1
ATOM 815 N N . LEU A 1 101 ? 5.352 -2.852 -0.700 1.00 96.06 101 LEU A N 1
ATOM 816 C CA . LEU A 1 101 ? 4.428 -2.825 -1.823 1.00 96.06 101 LEU A CA 1
ATOM 817 C C . LEU A 1 101 ? 4.965 -3.761 -2.909 1.00 96.06 101 LEU A C 1
ATOM 819 O O . LEU A 1 101 ? 6.056 -3.529 -3.440 1.00 96.06 101 LEU A O 1
ATOM 823 N N . ARG A 1 102 ? 4.209 -4.810 -3.250 1.00 96.50 102 ARG A N 1
ATOM 824 C CA . ARG A 1 102 ? 4.573 -5.751 -4.318 1.00 96.50 102 ARG A CA 1
ATOM 825 C C . ARG A 1 102 ? 3.825 -5.418 -5.600 1.00 96.50 102 ARG A C 1
ATOM 827 O O . ARG A 1 102 ? 2.599 -5.344 -5.619 1.00 96.50 102 ARG A O 1
ATOM 834 N N . PHE A 1 103 ? 4.581 -5.255 -6.675 1.00 97.06 103 PHE A N 1
ATOM 835 C CA . PHE A 1 103 ? 4.085 -4.875 -7.987 1.00 97.06 103 PHE A CA 1
ATOM 836 C C . PHE A 1 103 ? 4.498 -5.924 -9.019 1.00 97.06 103 PHE A C 1
ATOM 838 O O . PHE A 1 103 ? 5.685 -6.221 -9.171 1.00 97.06 103 PHE A O 1
ATOM 845 N N . GLU A 1 104 ? 3.529 -6.504 -9.717 1.00 96.69 104 GLU A N 1
ATOM 846 C CA . GLU A 1 104 ? 3.780 -7.430 -10.818 1.00 96.69 104 GLU A CA 1
ATOM 847 C C . GLU A 1 104 ? 4.121 -6.642 -12.083 1.00 96.69 104 GLU A C 1
ATOM 849 O O . GLU A 1 104 ? 3.373 -5.757 -12.492 1.00 96.69 104 GLU A O 1
ATOM 854 N N . ILE A 1 105 ? 5.228 -6.989 -12.740 1.00 96.50 105 ILE A N 1
ATOM 855 C CA . ILE A 1 105 ? 5.629 -6.407 -14.021 1.00 96.50 105 ILE A CA 1
ATOM 856 C C . ILE A 1 105 ? 5.724 -7.514 -15.063 1.00 96.50 105 ILE A C 1
ATOM 858 O O . ILE A 1 105 ? 6.438 -8.501 -14.884 1.00 96.50 105 ILE A O 1
ATOM 862 N N . LYS A 1 106 ? 5.041 -7.307 -16.191 1.00 95.94 106 LYS A N 1
ATOM 863 C CA . LYS A 1 106 ? 5.144 -8.153 -17.386 1.00 95.94 106 LYS A CA 1
ATOM 864 C C . LYS A 1 106 ? 6.085 -7.495 -18.384 1.00 95.94 106 LYS A C 1
ATOM 866 O O . LYS A 1 106 ? 5.895 -6.328 -18.721 1.00 95.94 106 LYS A O 1
ATOM 871 N N . THR A 1 107 ? 7.089 -8.223 -18.851 1.00 95.69 107 THR A N 1
ATOM 872 C CA . THR A 1 107 ? 8.046 -7.757 -19.860 1.00 95.69 107 THR A CA 1
ATOM 873 C C . THR A 1 107 ? 8.224 -8.788 -20.966 1.00 95.69 107 THR A C 1
ATOM 875 O O . THR A 1 107 ? 7.734 -9.913 -20.865 1.00 95.69 107 THR A O 1
ATOM 878 N N . VAL A 1 108 ? 8.911 -8.404 -22.036 1.00 94.25 108 VAL A N 1
ATOM 879 C CA . VAL A 1 108 ? 9.314 -9.325 -23.101 1.00 94.25 108 VAL A CA 1
ATOM 880 C C . VAL A 1 108 ? 10.812 -9.226 -23.343 1.00 94.25 108 VAL A C 1
ATOM 882 O O . VAL A 1 108 ? 11.393 -8.150 -23.235 1.00 94.25 108 VAL A O 1
ATOM 885 N N . GLU A 1 109 ? 11.429 -10.336 -23.714 1.00 91.44 109 GLU A N 1
ATOM 886 C CA . GLU A 1 109 ? 12.820 -10.394 -24.149 1.00 91.44 109 GLU A CA 1
ATOM 887 C C . GLU A 1 109 ? 12.870 -10.738 -25.638 1.00 91.44 109 GLU A C 1
ATOM 889 O O . GLU A 1 109 ? 12.237 -11.695 -26.082 1.00 91.44 109 GLU A O 1
ATOM 894 N N . GLU A 1 110 ? 13.603 -9.952 -26.427 1.00 89.50 110 GLU A N 1
ATOM 895 C CA . GLU A 1 110 ? 13.860 -10.268 -27.834 1.00 89.50 110 GLU A CA 1
ATOM 896 C C . GLU A 1 110 ? 14.907 -11.384 -27.900 1.00 89.50 110 GLU A C 1
ATOM 898 O O . GLU A 1 110 ? 16.073 -11.158 -27.585 1.00 89.50 110 GLU A O 1
ATOM 903 N N . LYS A 1 111 ? 14.490 -12.595 -28.281 1.00 87.31 111 LYS A N 1
ATOM 904 C CA . LYS A 1 111 ? 15.363 -13.781 -28.300 1.00 87.31 111 LYS A CA 1
ATOM 905 C C . LYS A 1 111 ? 16.081 -13.981 -29.627 1.00 87.31 111 LYS A C 1
ATOM 907 O O . LYS A 1 111 ? 17.112 -14.644 -29.669 1.00 87.31 111 LYS A O 1
ATOM 912 N N . GLY A 1 112 ? 15.548 -13.427 -30.708 1.00 78.38 112 GLY A N 1
ATOM 913 C CA . GLY A 1 112 ? 16.154 -13.576 -32.017 1.00 78.38 112 GLY A CA 1
ATOM 914 C C . GLY A 1 112 ? 15.321 -12.978 -33.132 1.00 78.38 112 GLY A C 1
ATOM 915 O O . GLY A 1 112 ? 14.186 -12.529 -32.945 1.00 78.38 112 GLY A O 1
ATOM 916 N N . VAL A 1 113 ? 15.930 -13.000 -34.309 1.00 78.19 113 VAL A N 1
ATOM 917 C CA . VAL A 1 113 ? 15.353 -12.535 -35.560 1.00 78.19 113 VAL A CA 1
ATOM 918 C C . VAL A 1 113 ? 15.421 -13.694 -36.540 1.00 78.19 113 VAL A C 1
ATOM 920 O O . VAL A 1 113 ? 16.498 -14.253 -36.735 1.00 78.19 113 VAL A O 1
ATOM 923 N N . TYR A 1 114 ? 14.295 -14.052 -37.147 1.00 78.75 114 TYR A N 1
ATOM 924 C CA . TYR A 1 114 ? 14.277 -14.968 -38.281 1.00 78.75 114 TYR A CA 1
ATOM 925 C C . TYR A 1 114 ? 13.820 -14.224 -39.532 1.00 78.75 114 TYR A C 1
ATOM 927 O O . TYR A 1 114 ? 12.994 -13.307 -39.485 1.00 78.75 114 TYR A O 1
ATOM 935 N N . PHE A 1 115 ? 14.418 -14.599 -40.655 1.00 79.62 115 PHE A N 1
ATOM 936 C CA . PHE A 1 115 ? 14.158 -13.996 -41.949 1.00 79.62 115 PHE A CA 1
ATOM 937 C C . PHE A 1 115 ? 13.326 -14.976 -42.762 1.00 79.62 115 PHE A C 1
ATOM 939 O O . PHE A 1 115 ? 13.771 -16.089 -43.026 1.00 79.62 115 PHE A O 1
ATOM 946 N N . ASN A 1 116 ? 12.132 -14.551 -43.166 1.00 77.00 116 ASN A N 1
ATOM 947 C CA . ASN A 1 116 ? 11.362 -15.273 -44.168 1.00 77.00 116 ASN A CA 1
ATOM 948 C C . ASN A 1 116 ? 11.612 -14.602 -45.519 1.00 77.00 116 ASN A C 1
ATOM 950 O O . ASN A 1 116 ? 11.265 -13.430 -45.703 1.00 77.00 116 ASN A O 1
ATOM 954 N N . ASN A 1 117 ? 12.220 -15.338 -46.450 1.00 76.75 117 ASN A N 1
ATOM 955 C CA . ASN A 1 117 ? 12.306 -14.922 -47.846 1.00 76.75 117 ASN A CA 1
ATOM 956 C C . ASN A 1 117 ? 10.953 -15.188 -48.513 1.00 76.75 117 ASN A C 1
ATOM 958 O O . ASN A 1 117 ? 10.552 -16.334 -48.681 1.00 76.75 117 ASN A O 1
ATOM 962 N N . LEU A 1 118 ? 10.252 -14.114 -48.875 1.00 77.19 118 LEU A N 1
ATOM 963 C CA . LEU A 1 118 ? 8.969 -14.131 -49.584 1.00 77.19 118 LEU A CA 1
ATOM 964 C C . LEU A 1 118 ? 9.142 -13.869 -51.096 1.00 77.19 118 LEU A C 1
ATOM 966 O O . LEU A 1 118 ? 8.182 -13.509 -51.774 1.00 77.19 118 LEU A O 1
ATOM 970 N N . GLY A 1 119 ? 10.367 -14.000 -51.615 1.00 76.25 119 GLY A N 1
ATOM 971 C CA . GLY A 1 119 ? 10.732 -13.757 -53.014 1.00 76.25 119 GLY A CA 1
ATOM 972 C C . GLY A 1 119 ? 12.054 -12.986 -53.158 1.00 76.25 119 GLY A C 1
ATOM 973 O O . GLY A 1 119 ? 12.627 -12.590 -52.141 1.00 76.25 119 GLY A O 1
ATOM 974 N N . PRO A 1 120 ? 12.526 -12.754 -54.401 1.00 72.12 120 PRO A N 1
ATOM 975 C CA . PRO A 1 120 ? 13.827 -12.131 -54.685 1.00 72.12 120 PRO A CA 1
ATOM 976 C C . PRO A 1 120 ? 13.984 -10.720 -54.094 1.00 72.12 120 PRO A C 1
ATOM 978 O O . PRO A 1 120 ? 15.085 -10.358 -53.700 1.00 72.12 120 PRO A O 1
ATOM 981 N N . ASP A 1 121 ? 12.878 -9.986 -53.919 1.00 79.75 121 ASP A N 1
ATOM 982 C CA . ASP A 1 121 ? 12.890 -8.600 -53.420 1.00 79.75 121 ASP A CA 1
ATOM 983 C C . ASP A 1 121 ? 12.132 -8.409 -52.093 1.00 79.75 121 ASP A C 1
ATOM 985 O O . ASP A 1 121 ? 11.857 -7.282 -51.675 1.00 79.75 121 ASP A O 1
ATOM 989 N N . LYS A 1 122 ? 11.728 -9.497 -51.420 1.00 69.75 122 LYS A N 1
ATOM 990 C CA . LYS A 1 122 ? 10.902 -9.419 -50.203 1.00 69.75 122 LYS A CA 1
ATOM 991 C C . LYS A 1 122 ? 1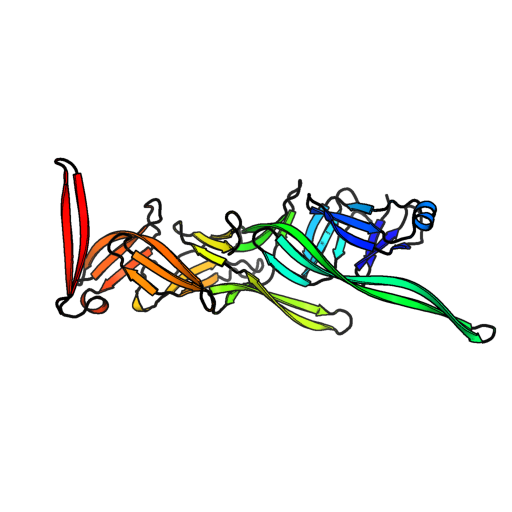1.479 -10.272 -49.085 1.00 69.75 122 LYS A C 1
ATOM 993 O O . LYS A 1 122 ? 11.188 -11.460 -48.975 1.00 69.75 122 LYS A O 1
ATOM 998 N N . THR A 1 123 ? 12.222 -9.636 -48.188 1.00 77.44 123 THR A N 1
ATOM 999 C CA . THR A 1 123 ? 12.616 -10.237 -46.911 1.00 77.44 123 THR A CA 1
ATOM 1000 C C . THR A 1 123 ? 11.738 -9.680 -45.797 1.00 77.44 123 THR A C 1
ATOM 1002 O O . THR A 1 123 ? 11.758 -8.483 -45.511 1.00 77.44 123 THR A O 1
ATOM 1005 N N . SER A 1 124 ? 10.969 -10.545 -45.135 1.00 76.62 124 SER A N 1
ATOM 1006 C CA . SER A 1 124 ? 10.242 -10.170 -43.922 1.00 76.62 124 SER A CA 1
ATOM 1007 C C . SER A 1 124 ? 11.045 -10.546 -42.685 1.00 76.62 124 SER A C 1
ATOM 1009 O O . SER A 1 124 ? 11.319 -11.719 -42.425 1.00 76.62 124 SER A O 1
ATOM 1011 N N . VAL A 1 125 ? 11.393 -9.528 -41.902 1.00 79.56 125 VAL A N 1
ATOM 1012 C CA . VAL A 1 125 ? 12.117 -9.670 -40.640 1.00 79.56 125 VAL A CA 1
ATOM 1013 C C . VAL A 1 125 ? 11.114 -9.921 -39.523 1.00 79.56 125 VAL A C 1
ATOM 1015 O O . VAL A 1 125 ? 10.349 -9.028 -39.160 1.00 79.56 125 VAL A O 1
ATOM 1018 N N . HIS A 1 126 ? 11.126 -11.125 -38.964 1.00 80.06 126 HIS A N 1
ATOM 1019 C CA . HIS A 1 126 ? 10.269 -11.482 -37.845 1.00 80.06 126 HIS A CA 1
ATOM 1020 C C . HIS A 1 126 ? 11.096 -11.570 -36.570 1.00 80.06 126 HIS A C 1
ATOM 1022 O O . HIS A 1 126 ? 12.159 -12.188 -36.527 1.00 80.06 126 HIS A O 1
ATOM 1028 N N . LYS A 1 127 ? 10.597 -10.939 -35.512 1.00 84.12 127 LYS A N 1
ATOM 1029 C CA . LYS A 1 127 ? 11.220 -10.964 -34.191 1.00 84.12 127 LYS A CA 1
ATOM 1030 C C . LYS A 1 127 ? 10.461 -11.925 -33.295 1.00 84.12 127 LYS A C 1
ATOM 1032 O O . LYS A 1 127 ? 9.236 -11.845 -33.211 1.00 84.12 127 LYS A O 1
ATOM 1037 N N . PHE A 1 128 ? 11.186 -12.809 -32.620 1.00 85.75 128 PHE A N 1
ATOM 1038 C CA . PHE A 1 128 ? 10.618 -13.701 -31.617 1.00 85.75 128 PHE A CA 1
ATOM 1039 C C . PHE A 1 128 ? 10.861 -13.133 -30.215 1.00 85.75 128 PHE A C 1
ATOM 1041 O O . PHE A 1 128 ? 11.979 -12.739 -29.866 1.00 85.75 128 PHE A O 1
ATOM 1048 N N . TYR A 1 129 ? 9.789 -13.096 -29.425 1.00 89.50 129 TYR A N 1
ATOM 1049 C CA . TYR A 1 129 ? 9.770 -12.539 -28.081 1.00 89.50 129 TYR A CA 1
ATOM 1050 C C . TYR A 1 129 ? 9.396 -13.609 -27.062 1.00 89.50 129 TYR A C 1
ATOM 1052 O O . TYR A 1 129 ? 8.413 -14.324 -27.252 1.00 89.50 129 TYR A O 1
ATOM 1060 N N . LEU A 1 130 ? 10.134 -13.667 -25.955 1.00 90.56 130 LEU A N 1
ATOM 1061 C CA . LEU A 1 130 ? 9.782 -14.475 -24.792 1.00 90.56 130 LEU A CA 1
ATOM 1062 C C . LEU A 1 130 ? 9.146 -13.581 -23.724 1.00 90.56 130 LEU A C 1
ATOM 1064 O O . LEU A 1 130 ? 9.728 -12.572 -23.330 1.00 90.56 130 LEU A O 1
ATOM 1068 N N . GLY A 1 131 ? 7.936 -13.921 -23.281 1.00 91.25 131 GLY A N 1
ATOM 1069 C CA . GLY A 1 131 ? 7.247 -13.200 -22.213 1.00 91.25 131 GLY A CA 1
ATOM 1070 C C . GLY A 1 131 ? 7.773 -13.594 -20.835 1.00 91.25 131 GLY A C 1
ATOM 1071 O O . GLY A 1 131 ? 7.982 -14.773 -20.558 1.00 91.25 131 GLY A O 1
ATOM 1072 N N . HIS A 1 132 ? 7.938 -12.611 -19.957 1.00 93.12 132 HIS A N 1
ATOM 1073 C CA . HIS A 1 132 ? 8.337 -12.808 -18.568 1.00 93.12 132 HIS A CA 1
ATOM 1074 C C . HIS A 1 132 ? 7.415 -12.021 -17.641 1.00 93.12 132 HIS A C 1
ATOM 1076 O O . HIS A 1 132 ? 6.996 -10.910 -17.964 1.00 93.12 132 HIS A O 1
ATOM 1082 N N . PHE A 1 133 ? 7.149 -12.569 -16.462 1.00 94.06 133 PHE A N 1
ATOM 1083 C CA . PHE A 1 133 ? 6.564 -11.835 -15.347 1.00 94.06 133 PHE A CA 1
ATOM 1084 C C . PHE A 1 133 ? 7.537 -11.884 -14.172 1.00 94.06 133 PHE A C 1
ATOM 1086 O O . PHE A 1 133 ? 8.256 -12.868 -13.986 1.00 94.06 133 PHE A O 1
ATOM 1093 N N . TYR A 1 134 ? 7.605 -10.807 -13.402 1.00 95.88 134 TYR A N 1
ATOM 1094 C CA . TYR A 1 134 ? 8.379 -10.773 -12.170 1.00 95.88 134 TYR A CA 1
ATOM 1095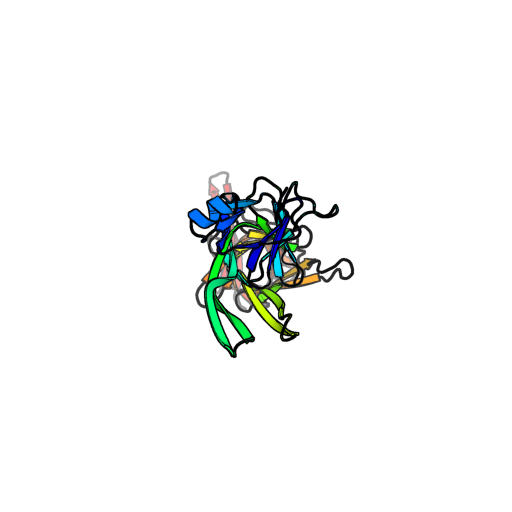 C C . TYR A 1 134 ? 7.766 -9.796 -11.175 1.00 95.88 134 TYR A C 1
ATOM 1097 O O . TYR A 1 134 ? 7.012 -8.892 -11.539 1.00 95.88 134 TYR A O 1
ATOM 1105 N N . LEU A 1 135 ? 8.117 -9.981 -9.905 1.00 95.81 135 LEU A N 1
ATOM 1106 C CA . LEU A 1 135 ? 7.669 -9.125 -8.817 1.00 95.81 135 LEU A CA 1
ATOM 1107 C C . LEU A 1 135 ? 8.748 -8.099 -8.487 1.00 95.81 135 LEU A C 1
ATOM 1109 O O . LEU A 1 135 ? 9.909 -8.444 -8.260 1.00 95.81 135 LEU A O 1
ATOM 1113 N N . MET A 1 136 ? 8.350 -6.836 -8.439 1.00 96.81 136 MET A N 1
ATOM 1114 C CA . MET A 1 136 ? 9.127 -5.760 -7.847 1.00 96.81 136 MET A CA 1
ATOM 1115 C C . MET A 1 136 ? 8.577 -5.493 -6.449 1.00 96.81 136 MET A C 1
ATOM 1117 O O . MET A 1 136 ? 7.384 -5.247 -6.291 1.00 96.81 136 MET A O 1
ATOM 1121 N N . ALA A 1 137 ? 9.441 -5.538 -5.441 1.00 96.88 137 ALA A N 1
ATOM 1122 C CA . ALA A 1 137 ? 9.096 -5.155 -4.080 1.00 96.88 137 ALA A CA 1
ATOM 1123 C C . ALA A 1 137 ? 9.741 -3.805 -3.766 1.00 96.88 137 ALA A C 1
ATOM 1125 O O . ALA A 1 137 ? 10.946 -3.648 -3.949 1.00 96.88 137 ALA A O 1
ATOM 1126 N N . ILE A 1 138 ? 8.940 -2.851 -3.304 1.00 97.06 138 ILE A N 1
ATOM 1127 C CA . ILE A 1 138 ? 9.410 -1.569 -2.774 1.00 97.06 138 ILE A CA 1
ATOM 1128 C C . ILE A 1 138 ? 9.180 -1.598 -1.269 1.00 97.06 138 ILE A C 1
ATOM 1130 O O . ILE A 1 138 ? 8.084 -1.951 -0.836 1.00 97.06 138 ILE A O 1
ATOM 1134 N N . THR A 1 139 ? 10.187 -1.241 -0.479 1.00 96.50 139 THR A N 1
ATOM 1135 C CA . THR A 1 139 ? 10.101 -1.240 0.986 1.00 96.50 139 THR A CA 1
ATOM 1136 C C . THR A 1 139 ? 9.745 0.135 1.546 1.00 96.50 139 THR A C 1
ATOM 1138 O O . THR A 1 139 ? 10.008 1.171 0.930 1.00 96.50 139 THR A O 1
ATOM 1141 N N . GLY A 1 140 ? 9.109 0.160 2.712 1.00 95.50 140 GLY A N 1
ATOM 1142 C CA . GLY A 1 140 ? 8.543 1.383 3.269 1.00 95.50 140 GLY A CA 1
ATOM 1143 C C . GLY A 1 140 ? 7.567 1.112 4.402 1.00 95.50 140 GLY A C 1
ATOM 1144 O O . GLY A 1 140 ? 7.521 0.002 4.922 1.00 95.50 140 GLY A O 1
ATOM 1145 N N . LEU A 1 141 ? 6.792 2.129 4.765 1.00 95.06 141 LEU A N 1
ATOM 1146 C CA . LEU A 1 141 ? 5.796 2.075 5.831 1.00 95.06 141 LEU A CA 1
ATOM 1147 C C . LEU A 1 141 ? 4.433 2.506 5.302 1.00 95.06 141 LEU A C 1
ATOM 1149 O O . LEU A 1 141 ? 4.320 3.450 4.518 1.00 95.06 141 LEU A O 1
ATOM 1153 N N . TRP A 1 142 ? 3.384 1.829 5.752 1.00 95.06 142 TRP A N 1
ATOM 1154 C CA . TRP A 1 142 ? 2.019 2.258 5.498 1.00 95.06 142 TRP A CA 1
ATOM 1155 C C . TRP A 1 142 ? 1.603 3.290 6.534 1.00 95.06 142 TRP A C 1
ATOM 1157 O O . TRP A 1 142 ? 1.763 3.079 7.732 1.00 95.06 142 TRP A O 1
ATOM 1167 N N . CYS A 1 143 ? 1.028 4.388 6.057 1.00 94.19 143 CYS A N 1
ATOM 1168 C CA . CYS A 1 143 ? 0.436 5.436 6.871 1.00 94.19 143 CYS A CA 1
ATOM 1169 C C . CYS A 1 143 ? -0.838 5.970 6.198 1.00 94.19 143 CYS A C 1
ATOM 1171 O O . CYS A 1 143 ? -1.084 5.767 5.003 1.00 94.19 143 CYS A O 1
ATOM 1173 N N . ALA A 1 144 ? -1.679 6.657 6.966 1.00 92.12 144 ALA A N 1
ATOM 1174 C CA . ALA A 1 144 ? -2.737 7.471 6.387 1.00 92.12 144 ALA A CA 1
ATOM 1175 C C . ALA A 1 144 ? -2.256 8.923 6.338 1.00 92.12 144 ALA A C 1
ATOM 1177 O O . ALA A 1 144 ? -1.725 9.454 7.313 1.00 92.12 144 ALA A O 1
ATOM 1178 N N . ASP A 1 145 ? -2.422 9.579 5.192 1.00 91.31 145 ASP A N 1
ATOM 1179 C CA . ASP A 1 145 ? -2.012 10.975 5.078 1.00 91.31 145 ASP A CA 1
ATOM 1180 C C . ASP A 1 145 ? -2.978 11.926 5.810 1.00 91.31 145 ASP A C 1
ATOM 1182 O O . ASP A 1 145 ? -4.004 11.534 6.365 1.00 91.31 145 ASP A O 1
ATOM 1186 N N . LYS A 1 146 ? -2.705 13.236 5.755 1.00 87.81 146 LYS A N 1
ATOM 1187 C CA . LYS A 1 146 ? -3.560 14.271 6.374 1.00 87.81 146 LYS A CA 1
ATOM 1188 C C . LYS A 1 146 ? -5.016 14.282 5.867 1.00 87.81 146 LYS A C 1
ATOM 1190 O O . LYS A 1 146 ? -5.837 14.983 6.448 1.00 87.81 146 LYS A O 1
ATOM 1195 N N . LYS A 1 147 ? -5.320 13.570 4.777 1.00 86.38 147 LYS A N 1
ATOM 1196 C CA . LYS A 1 147 ? -6.652 13.418 4.171 1.00 86.38 147 LYS A CA 1
ATOM 1197 C C . LYS A 1 147 ? -7.201 11.996 4.328 1.00 86.38 147 LYS A C 1
ATOM 1199 O O . LYS A 1 147 ? -8.158 11.650 3.634 1.00 86.38 147 LYS A O 1
ATOM 1204 N N . ASN A 1 148 ? -6.595 11.191 5.203 1.00 87.81 148 ASN A N 1
ATOM 1205 C CA . ASN A 1 148 ? -6.938 9.796 5.457 1.00 87.81 148 ASN A CA 1
ATOM 1206 C C . ASN A 1 148 ? -6.845 8.894 4.205 1.00 87.81 148 ASN A C 1
ATOM 1208 O O . ASN A 1 148 ? -7.591 7.922 4.062 1.00 87.81 148 ASN A O 1
ATOM 1212 N N . ARG A 1 149 ? -5.937 9.212 3.270 1.00 90.81 149 ARG A N 1
ATOM 1213 C CA . ARG A 1 149 ? -5.645 8.370 2.100 1.00 90.81 149 ARG A CA 1
ATOM 1214 C C . ARG A 1 149 ? -4.567 7.353 2.445 1.00 90.81 149 ARG A C 1
ATOM 1216 O O . ARG A 1 149 ? -3.563 7.717 3.061 1.00 90.81 149 ARG A O 1
ATOM 1223 N N . LEU A 1 150 ? -4.746 6.116 1.981 1.00 94.00 150 LEU A N 1
ATOM 1224 C CA . LEU A 1 150 ? -3.751 5.054 2.133 1.00 94.00 150 LEU A CA 1
ATOM 1225 C C . LEU A 1 150 ? -2.472 5.465 1.399 1.00 94.00 150 LEU A C 1
ATOM 1227 O O . LEU A 1 150 ? -2.484 5.699 0.186 1.00 94.00 150 LEU A O 1
ATOM 1231 N N . THR A 1 151 ? -1.387 5.604 2.148 1.00 95.38 151 THR A N 1
ATOM 1232 C CA . THR A 1 151 ? -0.111 6.104 1.650 1.00 95.38 151 THR A CA 1
ATOM 1233 C C . THR A 1 151 ? 0.994 5.154 2.073 1.00 95.38 151 THR A C 1
ATOM 1235 O O . THR A 1 151 ? 1.042 4.709 3.213 1.00 95.38 151 THR A O 1
ATOM 1238 N N . PHE A 1 152 ? 1.878 4.838 1.136 1.00 96.94 152 PHE A N 1
ATOM 1239 C CA . PHE A 1 152 ? 3.084 4.073 1.394 1.00 96.94 152 PHE A CA 1
ATOM 1240 C C . PHE A 1 152 ? 4.282 5.018 1.346 1.00 96.94 152 PHE A C 1
ATOM 1242 O O . PHE A 1 152 ? 4.640 5.524 0.278 1.00 96.94 152 PHE A O 1
ATOM 1249 N N . GLU A 1 153 ? 4.864 5.308 2.501 1.00 96.38 153 GLU A N 1
ATOM 1250 C CA . GLU A 1 153 ? 6.093 6.083 2.634 1.00 96.38 153 GLU A CA 1
ATOM 1251 C C . GLU A 1 153 ? 7.277 5.191 2.289 1.00 96.38 153 GLU A C 1
ATOM 1253 O O . GLU A 1 153 ? 7.604 4.248 3.005 1.00 96.38 153 GLU A O 1
ATOM 1258 N N . VAL A 1 154 ? 7.902 5.460 1.148 1.00 96.75 154 VAL A N 1
ATOM 1259 C CA . VAL A 1 154 ? 8.987 4.628 0.640 1.00 96.75 154 VAL A CA 1
ATOM 1260 C C . VAL A 1 154 ? 10.255 4.918 1.434 1.00 96.75 154 VAL A C 1
ATOM 1262 O O . VAL A 1 154 ? 10.665 6.074 1.546 1.00 96.75 154 VAL A O 1
ATOM 1265 N N . ALA A 1 155 ? 10.917 3.867 1.919 1.00 94.12 155 ALA A N 1
ATOM 1266 C CA . ALA A 1 155 ? 12.177 3.980 2.643 1.00 94.12 155 ALA A CA 1
ATOM 1267 C C . ALA A 1 155 ? 13.320 4.348 1.679 1.00 94.12 155 ALA A C 1
ATOM 1269 O O . ALA A 1 155 ? 14.030 3.483 1.168 1.00 94.12 155 ALA A O 1
ATOM 1270 N N . THR A 1 156 ? 13.479 5.637 1.378 1.00 91.88 156 THR A N 1
ATOM 1271 C CA . THR A 1 156 ? 14.573 6.158 0.541 1.00 91.88 156 THR A CA 1
ATOM 1272 C C . THR A 1 156 ? 15.283 7.312 1.241 1.00 91.88 156 THR A C 1
ATOM 1274 O O . THR A 1 156 ? 14.764 7.894 2.188 1.00 91.88 156 THR A O 1
ATOM 1277 N N . LYS A 1 157 ? 16.459 7.709 0.738 1.00 84.56 157 LYS A N 1
ATOM 1278 C CA . LYS A 1 157 ? 17.157 8.923 1.209 1.00 84.56 157 LYS A CA 1
ATOM 1279 C C . LYS A 1 157 ? 16.378 10.222 0.952 1.00 84.56 157 LYS A C 1
ATOM 1281 O O . LYS A 1 157 ? 16.752 11.268 1.469 1.00 84.56 157 LYS A O 1
ATOM 1286 N N . ARG A 1 158 ? 15.365 10.187 0.085 1.00 84.56 158 ARG A N 1
ATOM 1287 C CA . ARG A 1 158 ? 14.522 11.327 -0.285 1.00 84.56 158 ARG A CA 1
ATOM 1288 C C . ARG A 1 158 ? 13.074 11.048 0.103 1.00 84.56 158 ARG A C 1
ATOM 1290 O O . ARG A 1 158 ? 12.607 9.916 0.011 1.00 84.56 158 ARG A O 1
ATOM 1297 N N . ASP A 1 159 ? 12.331 12.106 0.393 1.00 88.31 159 ASP A N 1
ATOM 1298 C CA . ASP A 1 159 ? 10.891 11.983 0.603 1.00 88.31 159 ASP A CA 1
ATOM 1299 C C . ASP A 1 159 ? 10.222 11.457 -0.672 1.00 88.31 159 ASP A C 1
ATOM 1301 O O . ASP A 1 159 ? 10.242 12.093 -1.736 1.00 88.31 159 ASP A O 1
ATOM 1305 N N . SER A 1 160 ? 9.660 10.259 -0.568 1.00 94.38 160 SER A N 1
ATOM 1306 C CA . SER A 1 160 ? 8.990 9.556 -1.652 1.00 94.38 160 SER A CA 1
ATOM 1307 C C . SER A 1 160 ? 7.806 8.815 -1.062 1.00 94.38 160 SER A C 1
ATOM 1309 O O . SER A 1 160 ? 7.967 8.015 -0.147 1.00 94.38 160 SER A O 1
ATOM 1311 N N . SER A 1 161 ? 6.613 9.054 -1.594 1.00 95.81 161 SER A N 1
ATOM 1312 C CA . SER A 1 161 ? 5.410 8.377 -1.130 1.00 95.81 161 SER A CA 1
ATOM 1313 C C . SER A 1 161 ? 4.518 7.964 -2.289 1.00 95.81 161 SER A C 1
ATOM 1315 O O . SER A 1 161 ? 4.349 8.674 -3.285 1.00 95.81 161 SER A O 1
ATOM 1317 N N . ILE A 1 162 ? 3.937 6.780 -2.152 1.00 96.81 162 ILE A N 1
ATOM 1318 C CA . ILE A 1 162 ? 2.973 6.225 -3.086 1.00 96.81 162 ILE A CA 1
ATOM 1319 C C . ILE A 1 162 ? 1.593 6.365 -2.453 1.00 96.81 162 ILE A C 1
ATOM 1321 O O . ILE A 1 162 ? 1.251 5.662 -1.510 1.00 96.81 162 ILE A O 1
ATOM 1325 N N . VAL A 1 163 ? 0.795 7.297 -2.970 1.00 95.56 163 VAL A N 1
ATOM 1326 C CA . VAL A 1 163 ? -0.575 7.525 -2.495 1.00 95.56 163 VAL A CA 1
ATOM 1327 C C . VAL A 1 163 ? -1.549 6.722 -3.346 1.00 95.56 163 VAL A C 1
ATOM 1329 O O . VAL A 1 163 ? -1.610 6.912 -4.565 1.00 95.56 163 VAL A O 1
ATOM 1332 N N . LEU A 1 164 ? -2.356 5.887 -2.698 1.00 93.88 164 LEU A N 1
ATOM 1333 C CA . LEU A 1 164 ? -3.472 5.190 -3.322 1.00 93.88 164 LEU A CA 1
ATOM 1334 C C . LEU A 1 164 ? -4.654 6.162 -3.451 1.00 93.88 164 LEU A C 1
ATOM 1336 O O . LEU A 1 164 ? -5.217 6.632 -2.465 1.00 93.88 164 LEU A O 1
ATOM 1340 N N . LYS A 1 165 ? -4.974 6.548 -4.690 1.00 90.00 165 LYS A N 1
ATOM 1341 C CA . LYS A 1 165 ? -5.877 7.680 -4.980 1.00 90.00 165 LYS A CA 1
ATOM 1342 C C . LYS A 1 165 ? -7.354 7.307 -5.078 1.00 90.00 165 LYS A C 1
ATOM 1344 O O . LYS A 1 165 ? -8.173 8.217 -5.165 1.00 90.00 165 LYS A O 1
ATOM 1349 N N . ASN A 1 166 ? -7.686 6.021 -5.109 1.00 86.88 166 ASN A N 1
ATOM 1350 C CA . ASN A 1 166 ? -9.067 5.555 -5.199 1.00 86.88 166 ASN A CA 1
ATOM 1351 C C . ASN A 1 166 ? -9.684 5.340 -3.811 1.00 86.88 166 ASN A C 1
ATOM 1353 O O . ASN A 1 166 ? -9.004 5.423 -2.787 1.00 86.88 166 ASN A O 1
ATOM 1357 N N . SER A 1 167 ? -10.992 5.085 -3.780 1.00 79.12 167 SER A N 1
ATOM 1358 C CA . SER A 1 167 ? -11.700 4.732 -2.556 1.00 79.12 167 SER A CA 1
ATOM 1359 C C . SER A 1 167 ? -11.230 3.388 -2.007 1.00 79.12 167 SER A C 1
ATOM 1361 O O . SER A 1 167 ? -10.998 2.429 -2.743 1.00 79.12 167 SER A O 1
ATOM 1363 N N . TRP A 1 168 ? -11.160 3.318 -0.684 1.00 90.69 168 TRP A N 1
ATOM 1364 C CA . TRP A 1 168 ? -11.057 2.074 0.063 1.00 90.69 168 TRP A CA 1
ATOM 1365 C C . TRP A 1 168 ? -12.299 1.909 0.938 1.00 90.69 168 TRP A C 1
ATOM 1367 O O . TRP A 1 168 ? -12.974 2.894 1.248 1.00 90.69 168 TRP A O 1
ATOM 1377 N N . GLN A 1 169 ? -12.633 0.684 1.324 1.00 90.25 169 GLN A N 1
ATOM 1378 C CA . GLN A 1 169 ? -13.770 0.336 2.177 1.00 90.25 169 GLN A CA 1
ATOM 1379 C C . GLN A 1 169 ? -13.411 -0.772 3.161 1.00 90.25 169 GLN A C 1
ATOM 1381 O O . GLN A 1 169 ? -12.343 -1.353 3.038 1.00 90.25 169 GLN A O 1
ATOM 1386 N N . LEU A 1 170 ? -14.275 -1.037 4.140 1.00 91.75 170 LEU A N 1
ATOM 1387 C CA . LEU A 1 170 ? -14.160 -2.267 4.919 1.00 91.75 170 LEU A CA 1
ATOM 1388 C C . LEU A 1 170 ? -14.854 -3.392 4.160 1.00 91.75 170 LEU A C 1
ATOM 1390 O O . LEU A 1 170 ? -15.933 -3.164 3.614 1.00 91.75 170 LEU A O 1
ATOM 1394 N N . ASN A 1 171 ? -14.237 -4.566 4.116 1.00 92.06 171 ASN A N 1
ATOM 1395 C CA . ASN A 1 171 ? -14.907 -5.787 3.679 1.00 92.06 171 ASN A CA 1
ATOM 1396 C C . ASN A 1 171 ? -15.602 -6.484 4.865 1.00 92.06 171 ASN A C 1
ATOM 1398 O O . ASN A 1 171 ? -15.538 -6.012 6.005 1.00 92.06 171 ASN A O 1
ATOM 1402 N N . ASP A 1 172 ? -16.234 -7.627 4.604 1.00 90.81 172 ASP A N 1
ATOM 1403 C CA . ASP A 1 172 ? -16.965 -8.399 5.620 1.00 90.81 172 ASP A CA 1
ATOM 1404 C C . ASP A 1 172 ? -16.062 -8.885 6.767 1.00 90.81 172 ASP A C 1
ATOM 1406 O O . ASP A 1 172 ? -16.506 -9.025 7.907 1.00 90.81 172 ASP A O 1
ATOM 1410 N N . ASN A 1 173 ? -14.763 -9.034 6.495 1.00 92.75 173 ASN A N 1
ATOM 1411 C CA . ASN A 1 173 ? -13.740 -9.414 7.467 1.00 92.75 173 ASN A CA 1
ATOM 1412 C C . ASN A 1 173 ? -13.187 -8.226 8.265 1.00 92.75 173 ASN A C 1
ATOM 1414 O O . ASN A 1 173 ? -12.186 -8.382 8.954 1.00 92.75 173 ASN A O 1
ATOM 1418 N N . GLN A 1 174 ? -13.806 -7.043 8.169 1.00 91.31 174 GLN A N 1
ATOM 1419 C CA . GLN A 1 174 ? -13.341 -5.797 8.792 1.00 91.31 174 GLN A CA 1
ATOM 1420 C C . GLN A 1 174 ? -11.963 -5.320 8.291 1.00 91.31 174 GLN A C 1
ATOM 1422 O O . GLN A 1 174 ? -11.383 -4.401 8.880 1.00 91.31 174 GLN A O 1
ATOM 1427 N N . ASN A 1 175 ? -11.463 -5.883 7.185 1.00 93.38 175 ASN A N 1
ATOM 1428 C CA . ASN A 1 175 ? -10.195 -5.494 6.577 1.00 93.38 175 ASN A CA 1
ATOM 1429 C C . ASN A 1 175 ? -10.390 -4.319 5.622 1.00 93.38 175 ASN A C 1
ATOM 1431 O O . ASN A 1 175 ? -11.454 -4.148 5.022 1.00 93.38 175 ASN A O 1
ATOM 1435 N N . ILE A 1 176 ? -9.341 -3.520 5.433 1.00 93.44 176 ILE A N 1
ATOM 1436 C CA . ILE A 1 176 ? -9.355 -2.450 4.435 1.00 93.44 176 ILE A CA 1
ATOM 1437 C C . ILE A 1 176 ? -9.218 -3.076 3.044 1.00 93.44 176 ILE A C 1
ATOM 1439 O O . ILE A 1 176 ? -8.205 -3.683 2.725 1.00 93.44 176 ILE A O 1
ATOM 1443 N N . SER A 1 177 ? -10.224 -2.889 2.200 1.00 94.31 177 SER A N 1
ATOM 1444 C CA . SER A 1 177 ? -10.214 -3.224 0.780 1.00 94.31 177 SER A CA 1
ATOM 1445 C C . SER A 1 177 ? -10.018 -1.958 -0.049 1.00 94.31 177 SER A C 1
ATOM 1447 O O . SER A 1 177 ? -10.803 -1.009 0.030 1.00 94.31 177 SER A O 1
ATOM 1449 N N . TYR A 1 178 ? -8.961 -1.930 -0.851 1.00 94.44 178 TYR A N 1
ATOM 1450 C CA . TYR A 1 178 ? -8.695 -0.891 -1.832 1.00 94.44 178 TYR A CA 1
ATOM 1451 C C . TYR A 1 178 ? -9.042 -1.392 -3.227 1.00 94.44 178 TYR A C 1
ATOM 1453 O O . TYR A 1 178 ? -8.508 -2.405 -3.672 1.00 94.44 178 TYR A O 1
ATOM 1461 N N . SER A 1 179 ? -9.877 -0.645 -3.949 1.00 92.38 179 SER A N 1
ATOM 1462 C CA . SER A 1 179 ? -10.281 -1.025 -5.301 1.00 92.38 179 SER A CA 1
ATOM 1463 C C . SER A 1 179 ? -9.920 0.027 -6.338 1.00 92.38 179 SER A C 1
ATOM 1465 O O . SER A 1 179 ? -9.997 1.239 -6.110 1.00 92.38 179 SER A O 1
ATOM 1467 N N . TYR A 1 180 ? -9.517 -0.434 -7.518 1.00 92.38 180 TYR A N 1
ATOM 1468 C CA . TYR A 1 180 ? -9.207 0.441 -8.635 1.00 92.38 180 TYR A CA 1
ATOM 1469 C C . TYR A 1 180 ? -9.555 -0.181 -9.979 1.00 92.38 180 TYR A C 1
ATOM 1471 O O . TYR A 1 180 ? -9.575 -1.392 -10.166 1.00 92.38 180 TYR A O 1
ATOM 1479 N N . ASN A 1 181 ? -9.844 0.699 -10.935 1.00 88.88 181 ASN A N 1
ATOM 1480 C CA . ASN A 1 181 ? -10.128 0.317 -12.304 1.00 88.88 181 ASN A CA 1
ATOM 1481 C C . ASN A 1 181 ? -8.934 0.673 -13.168 1.00 88.88 181 ASN A C 1
ATOM 1483 O O . ASN A 1 181 ? -8.475 1.816 -13.147 1.00 88.88 181 ASN A O 1
ATOM 1487 N N . ARG A 1 182 ? -8.503 -0.272 -13.994 1.00 85.38 182 ARG A N 1
ATOM 1488 C CA . ARG A 1 182 ? -7.462 -0.047 -14.988 1.00 85.38 182 ARG A CA 1
ATOM 1489 C C . ARG A 1 182 ? -8.053 -0.173 -16.379 1.00 85.38 182 ARG A C 1
ATOM 1491 O O . ARG A 1 182 ? -8.849 -1.070 -16.643 1.00 85.38 182 ARG A O 1
ATOM 1498 N N . ARG A 1 183 ? -7.698 0.750 -17.273 1.00 82.00 183 ARG A N 1
ATOM 1499 C CA . ARG A 1 183 ? -8.113 0.688 -18.675 1.00 82.00 183 ARG A CA 1
ATOM 1500 C C . ARG A 1 183 ? -6.983 0.116 -19.512 1.00 82.00 183 ARG A C 1
ATOM 1502 O O . ARG A 1 183 ? -5.932 0.735 -19.657 1.00 82.00 183 ARG A O 1
ATOM 1509 N N . GLU A 1 184 ? -7.221 -1.028 -20.128 1.00 76.00 184 GLU A N 1
ATOM 1510 C CA . GLU A 1 184 ? -6.310 -1.560 -21.130 1.00 76.00 184 GLU A CA 1
ATOM 1511 C C . GLU A 1 184 ? -6.344 -0.668 -22.377 1.00 76.00 184 GLU A C 1
ATOM 1513 O O . GLU A 1 184 ? -7.384 -0.499 -23.009 1.00 76.00 184 GLU A O 1
ATOM 1518 N N . LEU A 1 185 ? -5.209 -0.075 -22.756 1.00 70.75 185 LEU A N 1
ATOM 1519 C CA . LEU A 1 185 ? -5.164 0.891 -23.864 1.00 70.75 185 LEU A CA 1
ATOM 1520 C C . LEU A 1 185 ? -5.557 0.278 -25.219 1.00 70.75 185 LEU A C 1
ATOM 1522 O O . LEU A 1 185 ? -6.182 0.961 -26.027 1.00 70.75 185 LEU A O 1
ATOM 1526 N N . LYS A 1 186 ? -5.205 -0.995 -25.464 1.00 72.94 186 LYS A N 1
ATOM 1527 C CA . LYS A 1 186 ? -5.464 -1.682 -26.743 1.00 72.94 186 LYS A CA 1
ATOM 1528 C C . LYS A 1 186 ? -6.931 -2.083 -26.905 1.00 72.94 186 LYS A C 1
ATOM 1530 O O . LYS A 1 186 ? -7.531 -1.793 -27.931 1.00 72.94 186 LYS A O 1
ATOM 1535 N N . THR A 1 187 ? -7.503 -2.729 -25.893 1.00 76.94 187 THR A N 1
ATOM 1536 C CA . THR A 1 187 ? -8.876 -3.264 -25.926 1.00 76.94 187 THR A CA 1
ATOM 1537 C C . THR A 1 187 ? -9.907 -2.245 -25.439 1.00 76.94 187 THR A C 1
ATOM 1539 O O . THR A 1 187 ? -11.105 -2.440 -25.617 1.00 76.94 187 THR A O 1
ATOM 1542 N N . LYS A 1 188 ? -9.456 -1.160 -24.788 1.00 79.25 188 LYS A N 1
ATOM 1543 C CA . LYS A 1 188 ? -10.272 -0.206 -24.019 1.00 79.25 188 LYS A CA 1
ATOM 1544 C C . LYS A 1 188 ? -11.091 -0.863 -22.898 1.00 79.25 188 LYS A C 1
ATOM 1546 O O . LYS A 1 188 ? -11.905 -0.161 -22.292 1.00 79.25 188 LYS A O 1
ATOM 1551 N N . LYS A 1 189 ? -10.861 -2.148 -22.596 1.00 83.44 189 LYS A N 1
ATOM 1552 C CA . LYS A 1 189 ? -11.548 -2.894 -21.541 1.00 83.44 189 LYS A CA 1
ATOM 1553 C C . LYS A 1 189 ? -11.125 -2.346 -20.180 1.00 83.44 189 LYS A C 1
ATOM 1555 O O . LYS A 1 189 ? -9.953 -2.037 -19.961 1.00 83.44 189 LYS A O 1
ATOM 1560 N N . LYS A 1 190 ? -12.097 -2.176 -19.284 1.00 84.31 190 LYS A N 1
ATOM 1561 C CA . LYS A 1 190 ? -11.836 -1.862 -17.879 1.00 84.31 190 LYS A CA 1
ATOM 1562 C C . LYS A 1 190 ? -11.691 -3.174 -17.115 1.00 84.31 190 LYS A C 1
ATOM 1564 O O . LYS A 1 190 ? -12.581 -4.016 -17.199 1.00 84.31 190 LYS A O 1
ATOM 1569 N N . SER A 1 191 ? -10.592 -3.333 -16.394 1.00 87.19 191 SER A N 1
ATOM 1570 C CA . SER A 1 191 ? -10.395 -4.406 -15.422 1.00 87.19 191 SER A CA 1
ATOM 1571 C C . SER A 1 191 ? -10.552 -3.836 -14.015 1.00 87.19 191 SER A C 1
ATOM 1573 O O . SER A 1 191 ? -9.975 -2.786 -13.710 1.00 87.19 191 SER A O 1
ATOM 1575 N N . TYR A 1 192 ? -11.332 -4.520 -13.185 1.00 90.75 192 TYR A N 1
ATOM 1576 C CA . TYR A 1 192 ? -11.482 -4.213 -11.768 1.00 90.75 192 TYR A CA 1
ATOM 1577 C C . TYR A 1 192 ? -10.429 -4.982 -10.974 1.00 90.75 192 TYR A C 1
ATOM 1579 O O . TYR A 1 192 ? -10.238 -6.174 -11.207 1.00 90.75 192 TYR A O 1
ATOM 1587 N N . HIS A 1 193 ? -9.755 -4.289 -10.064 1.00 93.12 193 HIS A N 1
ATOM 1588 C CA . HIS A 1 193 ? -8.746 -4.848 -9.174 1.00 93.12 193 HIS A CA 1
ATOM 1589 C C . HIS A 1 193 ? -9.091 -4.482 -7.737 1.00 93.12 193 HIS A C 1
ATOM 1591 O O . HIS A 1 193 ? -9.468 -3.340 -7.463 1.00 93.12 193 HIS A O 1
ATOM 1597 N N . GLU A 1 194 ? -8.920 -5.437 -6.831 1.00 93.69 194 GLU A N 1
ATOM 1598 C CA . GLU A 1 194 ? -9.160 -5.281 -5.400 1.00 93.69 194 GLU A CA 1
ATOM 1599 C C . GLU A 1 194 ? -7.963 -5.817 -4.619 1.00 93.69 194 GLU A C 1
ATOM 1601 O O . GLU A 1 194 ? -7.409 -6.863 -4.950 1.00 93.69 194 GLU A O 1
ATOM 1606 N N . ILE A 1 195 ? -7.547 -5.072 -3.599 1.00 94.00 195 ILE A N 1
ATOM 1607 C CA . ILE A 1 195 ? -6.424 -5.412 -2.732 1.00 94.00 195 ILE A CA 1
ATOM 1608 C C . ILE A 1 195 ? -6.897 -5.287 -1.296 1.00 94.00 195 ILE A C 1
ATOM 1610 O O . ILE A 1 195 ? -7.290 -4.202 -0.863 1.00 94.00 195 ILE A O 1
ATOM 1614 N N . ALA A 1 196 ? -6.828 -6.388 -0.560 1.00 93.06 196 ALA A N 1
ATOM 1615 C CA . ALA A 1 196 ? -7.079 -6.398 0.869 1.00 93.06 196 ALA A CA 1
ATOM 1616 C C . ALA A 1 196 ? -5.788 -6.084 1.638 1.00 93.06 196 ALA A C 1
ATOM 1618 O O . ALA A 1 196 ? -4.713 -6.584 1.315 1.00 93.06 196 ALA A O 1
ATOM 1619 N N . PHE A 1 197 ? -5.912 -5.244 2.657 1.00 93.94 197 PHE A N 1
ATOM 1620 C CA . PHE A 1 197 ? -4.905 -5.021 3.681 1.00 93.94 197 PHE A CA 1
ATOM 1621 C C . PHE A 1 197 ? -5.307 -5.853 4.885 1.00 93.94 197 PHE A C 1
ATOM 1623 O O . PHE A 1 197 ? -6.249 -5.486 5.589 1.00 93.94 197 PHE A O 1
ATOM 1630 N N . ASP A 1 198 ? -4.611 -6.948 5.143 1.00 92.38 198 ASP A N 1
ATOM 1631 C CA . ASP A 1 198 ? -4.901 -7.778 6.307 1.00 92.38 198 ASP A CA 1
ATOM 1632 C C . ASP A 1 198 ? -4.349 -7.132 7.579 1.00 92.38 198 ASP A C 1
ATOM 1634 O O . ASP A 1 198 ? -3.227 -6.616 7.612 1.00 92.38 198 ASP A O 1
ATOM 1638 N N . GLY A 1 199 ? -5.157 -7.111 8.634 1.00 92.62 199 GLY A N 1
ATOM 1639 C CA . GLY A 1 199 ? -4.831 -6.374 9.843 1.00 92.62 199 GLY A CA 1
ATOM 1640 C C . GLY A 1 199 ? -5.965 -6.343 10.852 1.00 92.62 199 GLY A C 1
ATOM 1641 O O . GLY A 1 199 ? -6.897 -7.139 10.795 1.00 92.62 199 GLY A O 1
ATOM 1642 N N . PHE A 1 200 ? -5.853 -5.440 11.819 1.00 93.12 200 PHE A N 1
ATOM 1643 C CA . PHE A 1 200 ? -6.848 -5.267 12.866 1.00 93.12 200 PHE A CA 1
ATOM 1644 C C . PHE A 1 200 ? -6.912 -3.828 13.371 1.00 93.12 200 PHE A C 1
ATOM 1646 O O . PHE A 1 200 ? -5.926 -3.089 13.378 1.00 93.12 200 PHE A O 1
ATOM 1653 N N . TRP A 1 201 ? -8.094 -3.435 13.828 1.00 93.25 201 TRP A N 1
ATOM 1654 C CA . TRP A 1 201 ? -8.361 -2.122 14.396 1.00 93.25 201 TRP A CA 1
ATOM 1655 C C . TRP A 1 201 ? -7.908 -2.024 15.856 1.00 93.25 201 TRP A C 1
ATOM 1657 O O . TRP A 1 201 ? -8.083 -2.947 16.652 1.00 93.25 201 TRP A O 1
ATOM 1667 N N . SER A 1 202 ? -7.368 -0.863 16.211 1.00 92.00 202 SER A N 1
ATOM 1668 C CA . SER A 1 202 ? -7.003 -0.459 17.564 1.00 92.00 202 SER A CA 1
ATOM 1669 C C . SER A 1 202 ? -7.471 0.972 17.821 1.00 92.00 202 SER A C 1
ATOM 1671 O O . SER A 1 202 ? -7.412 1.828 16.935 1.00 92.00 202 SER A O 1
ATOM 1673 N N . ILE A 1 203 ? -7.916 1.231 19.050 1.00 90.75 203 ILE A N 1
ATOM 1674 C CA . ILE A 1 203 ? -8.384 2.539 19.515 1.00 90.75 203 ILE A CA 1
ATOM 1675 C C . ILE A 1 203 ? -7.552 2.903 20.744 1.00 90.75 203 ILE A C 1
ATOM 1677 O O . ILE A 1 203 ? -7.693 2.282 21.795 1.00 90.75 203 ILE A O 1
ATOM 1681 N N . ASP A 1 204 ? -6.657 3.875 20.599 1.00 83.62 204 ASP A N 1
ATOM 1682 C CA . ASP A 1 204 ? -5.717 4.307 21.641 1.00 83.62 204 ASP A CA 1
ATOM 1683 C C . ASP A 1 204 ? -5.930 5.763 22.087 1.00 83.62 204 ASP A C 1
ATOM 1685 O O . ASP A 1 204 ? -5.467 6.151 23.157 1.00 83.62 204 ASP A O 1
ATOM 1689 N N . ALA A 1 205 ? -6.675 6.567 21.323 1.00 86.56 205 ALA A N 1
ATOM 1690 C CA . ALA A 1 205 ? -6.972 7.951 21.674 1.00 86.56 205 ALA A CA 1
ATOM 1691 C C . ALA A 1 205 ? -8.326 8.439 21.136 1.00 86.56 205 ALA A C 1
ATOM 1693 O O . ALA A 1 205 ? -8.832 7.982 20.110 1.00 86.56 205 ALA A O 1
ATOM 1694 N N . THR A 1 206 ? -8.886 9.446 21.808 1.00 79.56 206 THR A N 1
ATOM 1695 C CA . THR A 1 206 ? -10.062 10.206 21.361 1.00 79.56 206 THR A CA 1
ATOM 1696 C C . THR A 1 206 ? -9.782 10.774 19.976 1.00 79.56 206 THR A C 1
ATOM 1698 O O . THR A 1 206 ? -8.850 11.560 19.813 1.00 79.56 206 THR A O 1
ATOM 1701 N N . ASN A 1 207 ? -10.580 10.396 18.978 1.00 83.56 207 ASN A N 1
ATOM 1702 C CA . ASN A 1 207 ? -10.461 10.841 17.578 1.00 83.56 207 ASN A CA 1
ATOM 1703 C C . ASN A 1 207 ? -9.319 10.215 16.757 1.00 83.56 207 ASN A C 1
ATOM 1705 O O . ASN A 1 207 ? -8.983 10.722 15.680 1.00 83.56 207 ASN A O 1
ATOM 1709 N N . ARG A 1 208 ? -8.733 9.108 17.222 1.00 87.81 208 ARG A N 1
ATOM 1710 C CA . ARG A 1 208 ? -7.771 8.328 16.438 1.00 87.81 208 ARG A CA 1
ATOM 1711 C C . ARG A 1 208 ? -8.228 6.886 16.326 1.00 87.81 208 ARG A C 1
ATOM 1713 O O . ARG A 1 208 ? -8.662 6.277 17.300 1.00 87.81 208 ARG A O 1
ATOM 1720 N N . LEU A 1 209 ? -8.128 6.360 15.115 1.00 91.31 209 LEU A N 1
ATOM 1721 C CA . LEU A 1 209 ? -8.389 4.963 14.826 1.00 91.31 209 LEU A CA 1
ATOM 1722 C C . LEU A 1 209 ? -7.185 4.414 14.072 1.00 91.31 209 LEU A C 1
ATOM 1724 O O . LEU A 1 209 ? -6.854 4.911 12.997 1.00 91.31 209 LEU A O 1
ATOM 1728 N N . LYS A 1 210 ? -6.522 3.408 14.634 1.00 92.44 210 LYS A N 1
ATOM 1729 C CA . LYS A 1 210 ? -5.327 2.810 14.041 1.00 92.44 210 LYS A CA 1
ATOM 1730 C C . LYS A 1 210 ? -5.673 1.451 13.447 1.00 92.44 210 LYS A C 1
ATOM 1732 O O . LYS A 1 210 ? -6.246 0.611 14.133 1.00 92.44 210 LYS A O 1
ATOM 1737 N N . TYR A 1 211 ? -5.300 1.224 12.195 1.00 93.25 211 TYR A N 1
ATOM 1738 C CA . TYR A 1 211 ? -5.312 -0.098 11.577 1.00 93.25 211 TYR A CA 1
ATOM 1739 C C . TYR A 1 211 ? -3.896 -0.665 11.575 1.00 93.25 211 TYR A C 1
ATOM 1741 O O . TYR A 1 211 ? -3.002 -0.094 10.951 1.00 93.25 211 TYR A O 1
ATOM 1749 N N . ILE A 1 212 ? -3.676 -1.756 12.298 1.00 91.81 212 ILE A N 1
ATOM 1750 C CA . ILE A 1 212 ? -2.377 -2.423 12.417 1.00 91.81 212 ILE A CA 1
ATOM 1751 C C . ILE A 1 212 ? -2.347 -3.567 11.409 1.00 91.81 212 ILE A C 1
ATOM 1753 O O . ILE A 1 212 ? -3.234 -4.417 11.433 1.00 91.81 212 ILE A O 1
ATOM 1757 N N . LEU A 1 213 ? -1.349 -3.592 10.526 1.00 92.06 213 LEU A N 1
ATOM 1758 C CA . LEU A 1 213 ? -1.214 -4.658 9.530 1.00 92.06 213 LEU A CA 1
ATOM 1759 C C . LEU A 1 213 ? -0.788 -5.969 10.204 1.00 92.06 213 LEU A C 1
ATOM 1761 O O . LEU A 1 213 ? 0.036 -5.944 11.115 1.00 92.06 213 LEU A O 1
ATOM 1765 N N . ALA A 1 214 ? -1.348 -7.101 9.767 1.00 82.94 214 ALA A N 1
ATOM 1766 C CA . ALA A 1 214 ? -1.259 -8.388 10.471 1.00 82.94 214 ALA A CA 1
ATOM 1767 C C . ALA A 1 214 ? 0.185 -8.845 10.754 1.00 82.94 214 ALA A C 1
ATOM 1769 O O . ALA A 1 214 ? 0.457 -9.368 11.835 1.00 82.94 214 ALA A O 1
ATOM 1770 N N . ASP A 1 215 ? 1.104 -8.570 9.826 1.00 78.12 215 ASP A N 1
ATOM 1771 C CA . ASP A 1 215 ? 2.514 -8.959 9.919 1.00 78.12 215 ASP A CA 1
ATOM 1772 C C . ASP A 1 215 ? 3.428 -7.845 10.461 1.00 78.12 215 ASP A C 1
ATOM 1774 O O . ASP A 1 215 ? 4.644 -8.018 10.509 1.00 78.12 215 ASP A O 1
ATOM 1778 N N . SER A 1 216 ? 2.876 -6.699 10.886 1.00 77.31 216 SER A N 1
ATOM 1779 C CA . SER A 1 216 ? 3.675 -5.549 11.317 1.00 77.31 216 SER A CA 1
ATOM 1780 C C . SER A 1 216 ? 3.603 -5.252 12.806 1.00 77.31 216 SER A C 1
ATOM 1782 O O . SER A 1 216 ? 2.542 -5.296 13.428 1.00 77.31 216 SER A O 1
ATOM 1784 N N . ARG A 1 217 ? 4.738 -4.816 13.358 1.00 75.19 217 ARG A N 1
ATOM 1785 C CA . ARG A 1 217 ? 4.791 -4.123 14.655 1.00 75.19 217 ARG A CA 1
ATOM 1786 C C . ARG A 1 217 ? 4.749 -2.602 14.507 1.00 75.19 217 ARG A C 1
ATOM 1788 O O . ARG A 1 217 ? 4.180 -1.926 15.362 1.00 75.19 217 ARG A O 1
ATOM 1795 N N . ASP A 1 218 ? 5.291 -2.092 13.402 1.00 80.31 218 ASP A N 1
ATOM 1796 C CA . ASP A 1 218 ? 5.632 -0.673 13.249 1.00 80.31 218 ASP A CA 1
ATOM 1797 C C . ASP A 1 218 ? 4.829 0.025 12.138 1.00 80.31 218 ASP A C 1
ATOM 1799 O O . ASP A 1 218 ? 4.703 1.247 12.135 1.00 80.31 218 ASP A O 1
ATOM 1803 N N . SER A 1 219 ? 4.239 -0.740 11.218 1.00 84.75 219 SER A N 1
ATOM 1804 C CA . SER A 1 219 ? 3.467 -0.240 10.082 1.00 84.75 219 SER A CA 1
ATOM 1805 C C . SER A 1 219 ? 1.976 -0.298 10.381 1.00 84.75 219 SER A C 1
ATOM 1807 O O . SER A 1 219 ? 1.424 -1.329 10.783 1.00 84.75 219 SER A O 1
ATOM 1809 N N . GLY A 1 220 ? 1.306 0.834 10.202 1.00 89.50 220 GLY A N 1
ATOM 1810 C CA . GLY A 1 220 ? -0.105 0.952 10.513 1.00 89.50 220 GLY A CA 1
ATOM 1811 C C . GLY A 1 220 ? -0.703 2.249 9.999 1.00 89.50 220 GLY A C 1
ATOM 1812 O O . GLY A 1 220 ? -0.066 3.297 9.951 1.00 89.50 220 GLY A O 1
ATOM 1813 N N . LEU A 1 221 ? -1.973 2.179 9.632 1.00 93.06 221 LEU A N 1
ATOM 1814 C CA . LEU A 1 221 ? -2.711 3.307 9.091 1.00 93.06 221 LEU A CA 1
ATOM 1815 C C . LEU A 1 221 ? -3.412 4.025 10.246 1.00 93.06 221 LEU A C 1
ATOM 1817 O O . LEU A 1 221 ? -4.387 3.520 10.800 1.00 93.06 221 LEU A O 1
ATOM 1821 N N . GLU A 1 222 ? -2.897 5.188 10.634 1.00 92.75 222 GLU A N 1
ATOM 1822 C CA . GLU A 1 222 ? -3.500 6.010 11.684 1.00 92.75 222 GLU A CA 1
ATOM 1823 C C . GLU A 1 222 ? -4.452 7.049 11.090 1.00 92.75 222 GLU A C 1
ATOM 1825 O O . GLU A 1 222 ? -4.037 8.027 10.469 1.00 92.75 222 GLU A O 1
ATOM 1830 N N . PHE A 1 223 ? -5.744 6.856 11.316 1.00 90.50 223 PHE A N 1
ATOM 1831 C CA . PHE A 1 223 ? -6.793 7.709 10.790 1.00 90.50 223 PHE A CA 1
ATOM 1832 C C . PHE A 1 223 ? -7.248 8.749 11.808 1.00 90.50 223 PHE A C 1
ATOM 1834 O O . PHE A 1 223 ? -7.538 8.438 12.966 1.00 90.50 223 PHE A O 1
ATOM 1841 N N . LYS A 1 224 ? -7.408 9.989 11.336 1.00 88.62 224 LYS A N 1
ATOM 1842 C CA . LYS A 1 224 ? -8.103 11.041 12.083 1.00 88.62 224 LYS A CA 1
ATOM 1843 C C . LYS A 1 224 ? -9.599 10.892 11.865 1.00 88.62 224 LYS A C 1
ATOM 1845 O O . LYS A 1 224 ? -10.087 11.111 10.752 1.00 88.62 224 LYS A O 1
ATOM 1850 N N . VAL A 1 225 ? -10.306 10.533 12.926 1.00 88.06 225 VAL A N 1
ATOM 1851 C CA . VAL A 1 225 ? -11.738 10.221 12.910 1.00 88.06 225 VAL A CA 1
ATOM 1852 C C . VAL A 1 225 ? -12.486 11.094 13.904 1.00 88.06 225 VAL A C 1
ATOM 1854 O O . VAL A 1 225 ? -11.906 11.615 14.846 1.00 88.06 225 VAL A O 1
ATOM 1857 N N . GLN A 1 226 ? -13.789 11.223 13.721 1.00 86.00 226 GLN A N 1
ATOM 1858 C CA . GLN A 1 226 ? -14.700 11.741 14.731 1.00 86.00 226 GLN A CA 1
ATOM 1859 C C . GLN A 1 226 ? -15.654 10.614 15.119 1.00 86.00 226 GLN A C 1
ATOM 1861 O O . GLN A 1 226 ? -16.114 9.873 14.253 1.00 86.00 226 GLN A O 1
ATOM 1866 N N . LEU A 1 227 ? -15.950 10.452 16.405 1.00 83.25 227 LEU A N 1
ATOM 1867 C CA . LEU A 1 227 ? -17.002 9.525 16.827 1.00 83.25 227 LEU A CA 1
ATOM 1868 C C . LEU A 1 227 ? -18.348 9.980 16.258 1.00 83.25 227 LEU A C 1
ATOM 1870 O O . LEU A 1 227 ? -18.704 11.150 16.389 1.00 83.25 227 LEU A O 1
ATOM 1874 N N . GLU A 1 228 ? -19.087 9.062 15.634 1.00 84.44 228 GLU A N 1
ATOM 1875 C CA . GLU A 1 228 ? -20.421 9.372 15.104 1.00 84.44 228 GLU A CA 1
ATOM 1876 C C . GLU A 1 228 ? -21.421 9.570 16.251 1.00 84.44 228 GLU A C 1
ATOM 1878 O O . GLU A 1 228 ? -22.204 10.515 16.249 1.00 84.44 228 GLU A O 1
ATOM 1883 N N . SER A 1 229 ? -21.346 8.702 17.263 1.00 81.00 229 SER A N 1
ATOM 1884 C CA . SER A 1 229 ? -22.072 8.835 18.523 1.00 81.00 229 SER A CA 1
ATOM 1885 C C . SER A 1 229 ? -21.116 8.554 19.682 1.00 81.00 229 SER A C 1
ATOM 1887 O O . SER A 1 229 ? -20.470 7.503 19.682 1.00 81.00 229 SER A O 1
ATOM 1889 N N . PRO A 1 230 ? -21.027 9.443 20.688 1.00 81.50 230 PRO A N 1
ATOM 1890 C CA . PRO A 1 230 ? -20.282 9.154 21.908 1.00 81.50 230 PRO A CA 1
ATOM 1891 C C . PRO A 1 230 ? -20.990 8.103 22.773 1.00 81.50 230 PRO A C 1
ATOM 1893 O O . PRO A 1 230 ? -20.336 7.452 23.578 1.00 81.50 230 PRO A O 1
ATOM 1896 N N . ASN A 1 231 ? -22.306 7.926 22.615 1.00 82.25 231 ASN A N 1
ATOM 1897 C CA . ASN A 1 231 ? -23.087 6.939 23.355 1.00 82.25 231 ASN A CA 1
ATOM 1898 C C . ASN A 1 231 ? -23.186 5.651 22.535 1.00 82.25 231 ASN A C 1
ATOM 1900 O O . ASN A 1 231 ? -23.788 5.632 21.458 1.00 82.25 231 ASN A O 1
ATOM 1904 N N . LEU A 1 232 ? -22.582 4.592 23.058 1.00 81.25 232 LEU A N 1
ATOM 1905 C CA . LEU A 1 232 ? -22.567 3.251 22.499 1.00 81.25 232 LEU A CA 1
ATOM 1906 C C . LEU A 1 232 ? -23.617 2.402 23.217 1.00 81.25 232 LEU A C 1
ATOM 1908 O O . LEU A 1 232 ? -23.752 2.464 24.444 1.00 81.25 232 LEU A O 1
ATOM 1912 N N . TYR A 1 233 ? -24.331 1.582 22.449 1.00 75.88 233 TYR A N 1
ATOM 1913 C CA . TYR A 1 233 ? -25.287 0.611 22.971 1.00 75.88 233 TYR A CA 1
ATOM 1914 C C . TYR A 1 233 ? -24.784 -0.807 22.681 1.00 75.88 233 TYR A C 1
ATOM 1916 O O . TYR A 1 233 ? -24.492 -1.119 21.526 1.00 75.88 233 TYR A O 1
ATOM 1924 N N . PRO A 1 234 ? -24.712 -1.703 23.683 1.00 70.25 234 PRO A N 1
ATOM 1925 C CA . PRO A 1 234 ? -24.179 -3.049 23.479 1.00 70.25 234 PRO A CA 1
ATOM 1926 C C . PRO A 1 234 ? -24.929 -3.853 22.420 1.00 70.25 234 PRO A C 1
ATOM 1928 O O . PRO A 1 234 ? -24.307 -4.566 21.639 1.00 70.25 234 PRO A O 1
ATOM 1931 N N . LYS A 1 235 ? -26.261 -3.701 22.385 1.00 68.12 235 LYS A N 1
ATOM 1932 C CA . LYS A 1 235 ? -27.153 -4.387 21.441 1.00 68.12 235 LYS A CA 1
ATOM 1933 C C . LYS A 1 235 ? -26.850 -4.063 19.975 1.00 68.12 235 LYS A C 1
ATOM 1935 O O . LYS A 1 235 ? -27.160 -4.873 19.112 1.00 68.12 235 LYS A O 1
ATOM 1940 N N . ASP A 1 236 ? -26.248 -2.903 19.702 1.00 72.50 236 ASP A N 1
ATOM 1941 C CA . ASP A 1 236 ? -25.959 -2.465 18.336 1.00 72.50 236 ASP A CA 1
ATOM 1942 C C . ASP A 1 236 ? -24.678 -3.122 17.797 1.00 72.50 236 ASP A C 1
ATOM 1944 O O . ASP A 1 236 ? -24.425 -3.064 16.595 1.00 72.50 236 ASP A O 1
ATOM 1948 N N . GLY A 1 237 ? -23.861 -3.734 18.670 1.00 80.75 237 GLY A N 1
ATOM 1949 C CA . GLY A 1 237 ? -22.712 -4.559 18.286 1.00 80.75 237 GLY A CA 1
ATOM 1950 C C . GLY A 1 237 ? -21.677 -3.852 17.411 1.00 80.75 237 GLY A C 1
ATOM 1951 O O . GLY A 1 237 ? -20.939 -4.510 16.684 1.00 80.75 237 GLY A O 1
ATOM 1952 N N . CYS A 1 238 ? -21.631 -2.517 17.411 1.00 86.44 238 CYS A N 1
ATOM 1953 C CA . CYS A 1 238 ? -20.707 -1.771 16.569 1.00 86.44 238 CYS A CA 1
ATOM 1954 C C . CYS A 1 238 ? -20.255 -0.449 17.187 1.00 86.44 238 CYS A C 1
ATOM 1956 O O . CYS A 1 238 ? -20.978 0.191 17.952 1.00 86.44 238 CYS A O 1
ATOM 1958 N N . ILE A 1 239 ? -19.050 -0.027 16.809 1.00 83.31 239 ILE A N 1
ATOM 1959 C CA . ILE A 1 239 ? -18.517 1.309 17.079 1.00 83.31 239 ILE A CA 1
ATOM 1960 C C . ILE A 1 239 ? -18.454 2.052 15.744 1.00 83.31 239 ILE A C 1
ATOM 1962 O O . ILE A 1 239 ? -17.813 1.586 14.797 1.00 83.31 239 ILE A O 1
ATOM 1966 N N . LYS A 1 240 ? -19.147 3.193 15.655 1.00 86.06 240 LYS A N 1
ATOM 1967 C CA . LYS A 1 240 ? -19.268 3.985 14.423 1.00 86.06 240 LYS A CA 1
ATOM 1968 C C . LYS A 1 240 ? -18.395 5.233 14.481 1.00 86.06 240 LYS A C 1
ATOM 1970 O O . LYS A 1 240 ? -18.531 6.068 15.377 1.00 86.06 240 LYS A O 1
ATOM 1975 N N . TYR A 1 241 ? -17.548 5.383 13.474 1.00 83.94 241 TYR A N 1
ATOM 1976 C CA . TYR A 1 241 ? -16.682 6.535 13.279 1.00 83.94 241 TYR A CA 1
ATOM 1977 C C . TYR A 1 241 ? -17.018 7.245 11.977 1.00 83.94 241 TYR A C 1
ATOM 1979 O O . TYR A 1 241 ? -17.201 6.618 10.936 1.00 83.94 241 TYR A O 1
ATOM 1987 N N . ARG A 1 242 ? -17.010 8.571 12.021 1.00 83.81 242 ARG A N 1
ATOM 1988 C CA . ARG A 1 242 ? -16.989 9.441 10.856 1.00 83.81 242 ARG A CA 1
ATOM 1989 C C . ARG A 1 242 ? -15.545 9.725 10.469 1.00 83.81 242 ARG A C 1
ATOM 1991 O O . ARG A 1 242 ? -14.786 10.340 11.215 1.00 83.81 242 ARG A O 1
ATOM 1998 N N . LEU A 1 243 ? -15.167 9.295 9.278 1.00 81.12 243 LEU A N 1
ATOM 1999 C CA . LEU A 1 243 ? -13.867 9.549 8.680 1.00 81.12 243 LEU A CA 1
ATOM 2000 C C . LEU A 1 243 ? -14.012 10.624 7.601 1.00 81.12 243 LEU A C 1
ATOM 2002 O O . LEU A 1 243 ? -14.723 10.429 6.618 1.00 81.12 243 LEU A O 1
ATOM 2006 N N . GLY A 1 244 ? -13.295 11.739 7.728 1.00 70.56 244 GLY A N 1
ATOM 2007 C CA . GLY A 1 244 ? -13.106 12.647 6.595 1.00 70.56 244 GLY A CA 1
ATOM 2008 C C . GLY A 1 244 ? -12.134 12.014 5.599 1.00 70.56 244 GLY A C 1
ATOM 2009 O O . GLY A 1 244 ? -10.926 12.098 5.811 1.00 70.56 244 GLY A O 1
ATOM 2010 N N . ALA A 1 245 ? -12.630 11.345 4.557 1.00 61.94 245 ALA A N 1
ATOM 2011 C CA . ALA A 1 245 ? -11.801 10.685 3.547 1.00 61.94 245 ALA A CA 1
ATOM 2012 C C . ALA A 1 245 ? -11.807 11.519 2.260 1.00 61.94 245 ALA A C 1
ATOM 2014 O O . ALA A 1 245 ? -12.736 11.463 1.459 1.00 61.94 245 ALA A O 1
ATOM 2015 N N . GLY A 1 246 ? -10.774 12.342 2.071 1.00 52.34 246 GLY A N 1
ATOM 2016 C CA . GLY A 1 246 ? -10.729 13.312 0.978 1.00 52.34 246 GLY A CA 1
ATOM 2017 C C . GLY A 1 246 ? -10.358 12.684 -0.367 1.00 52.34 246 GLY A C 1
ATOM 2018 O O . GLY A 1 246 ? -9.180 12.669 -0.737 1.00 52.34 246 GLY A O 1
ATOM 2019 N N . LEU A 1 247 ? -11.353 12.246 -1.140 1.00 51.00 247 LEU A N 1
ATOM 2020 C CA . LEU A 1 247 ? -11.222 12.040 -2.583 1.00 51.00 247 LEU A CA 1
ATOM 2021 C C . LEU A 1 247 ? -11.601 13.355 -3.286 1.00 51.00 247 LEU A C 1
ATOM 2023 O O . LEU A 1 247 ? -12.770 13.672 -3.426 1.00 51.00 247 LEU A O 1
ATOM 2027 N N . SER A 1 248 ? -10.602 14.113 -3.761 1.00 46.56 248 SER A N 1
ATOM 2028 C CA . SER A 1 248 ? -10.757 15.381 -4.513 1.00 46.56 248 SER A CA 1
ATOM 2029 C C . SER A 1 248 ? -11.146 16.638 -3.703 1.00 46.56 248 SER A C 1
ATOM 2031 O O . SER A 1 248 ? -11.733 16.581 -2.635 1.00 46.56 248 SER A O 1
ATOM 2033 N N . LYS A 1 249 ? -10.772 17.822 -4.225 1.00 47.09 249 LYS A N 1
ATOM 2034 C CA . LYS A 1 249 ? -11.021 19.158 -3.632 1.00 47.09 249 LYS A CA 1
ATOM 2035 C C . LYS A 1 249 ? -12.502 19.576 -3.629 1.00 47.09 249 LYS A C 1
ATOM 2037 O O . LYS A 1 249 ? -12.816 20.595 -3.026 1.00 47.09 249 LYS A O 1
ATOM 2042 N N . LYS A 1 250 ? -13.371 18.860 -4.349 1.00 50.25 250 LYS A N 1
ATOM 2043 C CA . LYS A 1 250 ? -14.783 19.233 -4.529 1.00 50.25 250 LYS A CA 1
ATOM 2044 C C . LYS A 1 250 ? -15.749 18.521 -3.584 1.00 50.25 250 LYS A C 1
ATOM 2046 O O . LYS A 1 250 ? -16.856 19.010 -3.431 1.00 50.25 250 LYS A O 1
ATOM 2051 N N . ASP A 1 251 ? -15.319 17.456 -2.915 1.00 49.28 251 ASP A N 1
ATOM 2052 C CA . ASP A 1 251 ? -16.203 16.618 -2.113 1.00 49.28 251 ASP A CA 1
ATOM 2053 C C . ASP A 1 251 ? -15.551 16.319 -0.761 1.00 49.28 251 ASP A C 1
ATOM 2055 O O . ASP A 1 251 ? -14.767 15.382 -0.612 1.00 49.28 251 ASP A O 1
ATOM 2059 N N . ASN A 1 252 ? -15.893 17.117 0.256 1.00 52.50 252 ASN A N 1
ATOM 2060 C CA . ASN A 1 252 ? -15.714 16.740 1.662 1.00 52.50 252 ASN A CA 1
ATOM 2061 C C . ASN A 1 252 ? -16.723 15.629 2.009 1.00 52.50 252 ASN A C 1
ATOM 2063 O O . ASN A 1 252 ? -17.610 15.798 2.844 1.00 52.50 252 ASN A O 1
ATOM 2067 N N . GLN A 1 253 ? -16.621 14.490 1.326 1.00 65.56 253 GLN A N 1
ATOM 2068 C CA . GLN A 1 253 ? -17.416 13.317 1.640 1.00 65.56 253 GLN A CA 1
ATOM 2069 C C . GLN A 1 253 ? -16.851 12.692 2.913 1.00 65.56 253 GLN A C 1
ATOM 2071 O O . GLN A 1 253 ? -15.687 12.290 2.992 1.00 65.56 253 GLN A O 1
ATOM 2076 N N . TYR A 1 254 ? -17.683 12.660 3.946 1.00 74.56 254 TYR A N 1
ATOM 2077 C CA . TYR A 1 254 ? -17.419 11.864 5.128 1.00 74.56 254 TYR A CA 1
ATOM 2078 C C . TYR A 1 254 ? -17.823 10.420 4.838 1.00 74.56 254 TYR A C 1
ATOM 2080 O O . TYR A 1 254 ? -18.852 10.152 4.221 1.00 74.56 254 TYR A O 1
ATOM 2088 N N . LYS A 1 255 ? -16.999 9.479 5.287 1.00 80.50 255 LYS A N 1
ATOM 2089 C CA . LYS A 1 255 ? -17.282 8.052 5.239 1.00 80.50 255 LYS A CA 1
ATOM 2090 C C . LYS A 1 255 ? -17.569 7.567 6.648 1.00 80.50 255 LYS A C 1
ATOM 2092 O O . LYS A 1 255 ? -16.787 7.833 7.555 1.00 80.50 255 LYS A O 1
ATOM 2097 N N . ILE A 1 256 ? -18.668 6.845 6.831 1.00 84.38 256 ILE A N 1
ATOM 2098 C CA . ILE A 1 256 ? -18.926 6.155 8.094 1.00 84.38 256 ILE A CA 1
ATOM 2099 C C . ILE A 1 256 ? -18.217 4.804 8.042 1.00 84.38 256 ILE A C 1
ATOM 2101 O O . ILE A 1 256 ? -18.408 4.021 7.112 1.00 84.38 256 ILE A O 1
ATOM 2105 N N . ILE A 1 257 ? -17.384 4.549 9.040 1.00 87.88 257 ILE A N 1
ATOM 2106 C CA . ILE A 1 257 ? -16.727 3.271 9.284 1.00 87.88 257 ILE A CA 1
ATOM 2107 C C . ILE A 1 257 ? -17.401 2.663 10.504 1.00 87.88 257 ILE A C 1
ATOM 2109 O O . ILE A 1 257 ? -17.464 3.295 11.555 1.00 87.88 257 ILE A O 1
ATOM 2113 N N . SER A 1 258 ? -17.926 1.452 10.351 1.00 89.19 258 SER A N 1
ATOM 2114 C CA . SER A 1 258 ? -18.549 0.703 11.443 1.00 89.19 258 SER A CA 1
ATOM 2115 C C . SER A 1 258 ? -17.689 -0.516 11.734 1.00 89.19 258 SER A C 1
ATOM 2117 O O . SER A 1 258 ? -17.528 -1.353 10.851 1.00 89.19 258 SER A O 1
ATOM 2119 N N . ILE A 1 259 ? -17.132 -0.590 12.942 1.00 90.12 259 ILE A N 1
ATOM 2120 C CA . ILE A 1 259 ? -16.388 -1.760 13.417 1.00 90.12 259 ILE A CA 1
ATOM 2121 C C . ILE A 1 259 ? -17.368 -2.624 14.194 1.00 90.12 259 ILE A C 1
ATOM 2123 O O . ILE A 1 259 ? -17.870 -2.187 15.231 1.00 90.12 259 ILE A O 1
ATOM 2127 N N . TYR A 1 260 ? -17.648 -3.820 13.689 1.00 90.62 260 TYR A N 1
ATOM 2128 C CA . TYR A 1 260 ? -18.602 -4.745 14.301 1.00 90.62 260 TYR A CA 1
ATOM 2129 C C . TYR A 1 260 ? -17.918 -5.705 15.272 1.00 90.62 260 TYR A C 1
ATOM 2131 O O . TYR A 1 260 ? -16.796 -6.145 15.041 1.00 90.62 260 TYR A O 1
ATOM 2139 N N . GLY A 1 261 ? -18.600 -6.043 16.360 1.00 89.81 261 GLY A N 1
ATOM 2140 C CA . GLY A 1 261 ? -18.042 -6.873 17.412 1.00 89.81 261 GLY A CA 1
ATOM 2141 C C . GLY A 1 261 ? -18.984 -7.088 18.588 1.00 89.81 261 GLY A C 1
ATOM 2142 O O . GLY A 1 261 ? -20.141 -6.670 18.589 1.00 89.81 261 GLY A O 1
ATOM 2143 N N . ILE A 1 262 ? -18.468 -7.770 19.603 1.00 89.25 262 ILE A N 1
ATOM 2144 C CA . ILE A 1 262 ? -19.225 -8.184 20.783 1.00 89.25 262 ILE A CA 1
ATOM 2145 C C . ILE A 1 262 ? -18.602 -7.549 22.020 1.00 89.25 262 ILE A C 1
ATOM 2147 O O . ILE A 1 262 ? -17.412 -7.712 22.290 1.00 89.25 262 ILE A O 1
ATOM 2151 N N . TRP A 1 263 ? -19.418 -6.852 22.805 1.00 84.69 263 TRP A N 1
ATOM 2152 C CA . TRP A 1 263 ? -19.001 -6.350 24.110 1.00 84.69 263 TRP A CA 1
ATOM 2153 C C . TRP A 1 263 ? -18.884 -7.501 25.108 1.00 84.69 263 TRP A C 1
ATOM 2155 O O . TRP A 1 263 ? -19.836 -8.253 25.312 1.00 84.69 263 TRP A O 1
ATOM 2165 N N . LYS A 1 264 ? -17.724 -7.624 25.757 1.00 83.94 264 LYS A N 1
ATOM 2166 C CA . LYS A 1 264 ? -17.468 -8.602 26.820 1.00 83.94 264 LYS A CA 1
ATOM 2167 C C . LYS A 1 264 ? -16.991 -7.901 28.083 1.00 83.94 264 LYS A C 1
ATOM 2169 O O . LYS A 1 264 ? -16.085 -7.066 28.035 1.00 83.94 264 LYS A O 1
ATOM 2174 N N . LEU A 1 265 ? -17.592 -8.277 29.210 1.00 77.69 265 LEU A N 1
ATOM 2175 C CA . LEU A 1 265 ? -17.207 -7.825 30.542 1.00 77.69 265 LEU A CA 1
ATOM 2176 C C . LEU A 1 265 ? -16.389 -8.921 31.232 1.00 77.69 265 LEU A C 1
ATOM 2178 O O . LEU A 1 265 ? -16.846 -10.053 31.386 1.00 77.69 265 LEU A O 1
ATOM 2182 N N . PHE A 1 266 ? -15.183 -8.581 31.667 1.00 73.38 266 PHE A N 1
ATOM 2183 C CA . PHE A 1 266 ? -14.255 -9.477 32.338 1.00 73.38 266 PHE A CA 1
ATOM 2184 C C . PHE A 1 266 ? -13.966 -8.990 33.757 1.00 73.38 266 PHE A C 1
ATOM 2186 O O . PHE A 1 266 ? -13.739 -7.807 33.993 1.00 73.38 266 PHE A O 1
ATOM 2193 N N . ARG A 1 267 ? -13.874 -9.927 34.708 1.00 66.75 267 ARG A N 1
ATOM 2194 C CA . ARG A 1 267 ? -13.618 -9.610 36.126 1.00 66.75 267 ARG A CA 1
ATOM 2195 C C . ARG A 1 267 ? -12.275 -8.910 36.376 1.00 66.75 267 ARG A C 1
ATOM 2197 O O . ARG A 1 267 ? -12.175 -8.141 37.319 1.00 66.75 267 ARG A O 1
ATOM 2204 N N . LYS A 1 268 ? -11.242 -9.219 35.579 1.00 61.78 268 LYS A N 1
ATOM 2205 C CA . LYS A 1 268 ? -9.863 -8.722 35.778 1.00 61.78 268 LYS A CA 1
ATOM 2206 C C . LYS A 1 268 ? -9.483 -7.568 34.851 1.00 61.78 268 LYS A C 1
ATOM 2208 O O . LYS A 1 268 ? -8.717 -6.705 35.251 1.00 61.78 268 LYS A O 1
ATOM 2213 N N . THR A 1 269 ? -9.973 -7.584 33.613 1.00 57.19 269 THR A N 1
ATOM 2214 C CA . THR A 1 269 ? -9.566 -6.647 32.552 1.00 57.19 269 THR A CA 1
ATOM 2215 C C . THR A 1 269 ? -10.629 -5.597 32.234 1.00 57.19 269 THR A C 1
ATOM 2217 O O . THR A 1 269 ? -10.405 -4.764 31.364 1.00 57.19 269 THR A O 1
ATOM 2220 N N . GLY A 1 270 ? -11.773 -5.617 32.927 1.00 76.94 270 GLY A N 1
ATOM 2221 C CA . GLY A 1 270 ? -12.850 -4.656 32.717 1.00 76.94 270 GLY A CA 1
ATOM 2222 C C . GLY A 1 270 ? -13.629 -4.939 31.435 1.00 76.94 270 GLY A C 1
ATOM 2223 O O . GLY A 1 270 ? -14.111 -6.052 31.224 1.00 76.94 270 GLY A O 1
ATOM 2224 N N . LEU A 1 271 ? -13.792 -3.923 30.591 1.00 84.69 271 LEU A N 1
ATOM 2225 C CA . LEU A 1 271 ? -14.610 -3.987 29.385 1.00 84.69 271 LEU A CA 1
ATOM 2226 C C . LEU A 1 271 ? -13.744 -4.196 28.136 1.00 84.69 271 LEU A C 1
ATOM 2228 O O . LEU A 1 271 ? -12.700 -3.573 27.954 1.00 84.69 271 LEU A O 1
ATOM 2232 N N . SER A 1 272 ? -14.213 -5.050 27.233 1.00 87.56 272 SER A N 1
ATOM 2233 C CA . SER A 1 272 ? -13.561 -5.296 25.948 1.00 87.56 272 SER A CA 1
ATOM 2234 C C . SER A 1 272 ? -14.569 -5.392 24.813 1.00 87.56 272 SER A C 1
ATOM 2236 O O . SER A 1 272 ? -15.741 -5.705 25.032 1.00 87.56 272 SER A O 1
ATOM 2238 N N . PHE A 1 273 ? -14.092 -5.140 23.601 1.00 90.31 273 PHE A N 1
ATOM 2239 C CA . PHE A 1 273 ? -14.849 -5.297 22.371 1.00 90.31 273 PHE A CA 1
ATOM 2240 C C . PHE A 1 273 ? -14.140 -6.303 21.469 1.00 90.31 273 PHE A C 1
ATOM 2242 O O . PHE A 1 273 ? -13.004 -6.091 21.040 1.00 90.31 273 PHE A O 1
ATOM 2249 N N . GLU A 1 274 ? -14.794 -7.434 21.247 1.00 91.38 274 GLU A N 1
ATOM 2250 C CA . GLU A 1 274 ? -14.275 -8.549 20.473 1.00 91.38 274 GLU A CA 1
ATOM 2251 C C . GLU A 1 274 ? -14.667 -8.409 19.008 1.00 91.38 274 GLU A C 1
ATOM 2253 O O . GLU A 1 274 ? -15.851 -8.431 18.680 1.00 91.38 274 GLU A O 1
ATOM 2258 N N . VAL A 1 275 ? -13.673 -8.283 18.133 1.00 92.12 275 VAL A N 1
ATOM 2259 C CA . VAL A 1 275 ? -13.863 -8.122 16.691 1.00 92.12 275 VAL A CA 1
ATOM 2260 C C . VAL A 1 275 ? -13.340 -9.366 15.982 1.00 92.12 275 VAL A C 1
ATOM 2262 O O . VAL A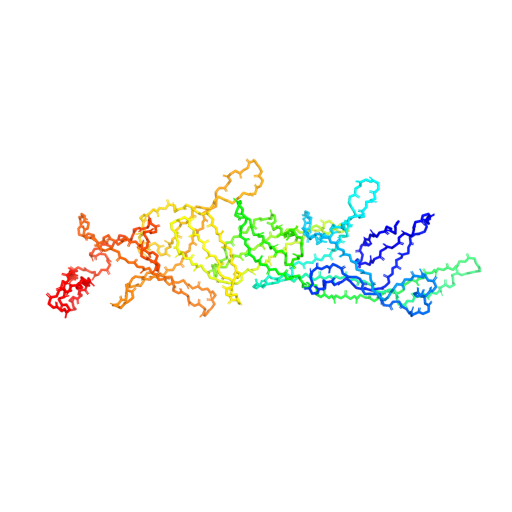 1 275 ? -12.221 -9.818 16.245 1.00 92.12 275 VAL A O 1
ATOM 2265 N N . LYS A 1 276 ? -14.155 -9.919 15.081 1.00 91.75 276 LYS A N 1
ATOM 2266 C CA . LYS A 1 276 ? -13.795 -11.060 14.237 1.00 91.75 276 LYS A CA 1
ATOM 2267 C C . LYS A 1 276 ? -13.244 -10.562 12.898 1.00 91.75 276 LYS A C 1
ATOM 2269 O O . LYS A 1 276 ? -13.873 -9.736 12.244 1.00 91.75 276 LYS A O 1
ATOM 2274 N N . TYR A 1 277 ? -12.099 -11.103 12.504 1.00 89.25 277 TYR A N 1
ATOM 2275 C CA . TYR A 1 277 ? -11.388 -10.850 11.256 1.00 89.25 277 TYR A CA 1
ATOM 2276 C C . TYR A 1 277 ? -11.224 -12.186 10.514 1.00 89.25 277 TYR A C 1
ATOM 2278 O O . TYR A 1 277 ? -10.390 -13.019 10.875 1.00 89.25 277 TYR A O 1
ATOM 2286 N N . GLY A 1 278 ? -12.050 -12.435 9.497 1.00 83.44 278 GLY A N 1
ATOM 2287 C CA . GLY A 1 278 ? -12.017 -13.697 8.747 1.00 83.44 278 GLY A CA 1
ATOM 2288 C C . GLY A 1 278 ? -12.385 -14.933 9.575 1.00 83.44 278 GLY A C 1
ATOM 2289 O O . GLY A 1 278 ? -12.989 -14.841 10.646 1.00 83.44 278 GLY A O 1
ATOM 2290 N N . ASP A 1 279 ? -12.033 -16.114 9.066 1.00 76.31 279 ASP A N 1
ATOM 2291 C CA . ASP A 1 279 ? -12.580 -17.384 9.561 1.00 76.31 279 ASP A CA 1
ATOM 2292 C C . ASP A 1 279 ? -12.082 -17.805 10.952 1.00 76.31 279 ASP A C 1
ATOM 2294 O O . ASP A 1 279 ? -12.739 -18.608 11.614 1.00 76.31 279 ASP A O 1
ATOM 2298 N N . SER A 1 280 ? -10.977 -17.241 11.450 1.00 70.75 280 SER A N 1
ATOM 2299 C CA . SER A 1 280 ? -10.399 -17.672 12.733 1.00 70.75 280 SER A CA 1
ATOM 2300 C C . SER A 1 280 ? -9.685 -16.597 13.551 1.00 70.75 280 SER A C 1
ATOM 2302 O O . SER A 1 280 ? -9.294 -16.878 14.686 1.00 70.75 280 SER A O 1
ATOM 2304 N N . GLN A 1 281 ? -9.516 -15.369 13.048 1.00 86.06 281 GLN A N 1
ATOM 2305 C CA . GLN A 1 281 ? -8.819 -14.344 13.821 1.00 86.06 281 GLN A CA 1
ATOM 2306 C C . GLN A 1 281 ? -9.810 -13.516 14.627 1.00 86.06 281 GLN A C 1
ATOM 2308 O O . GLN A 1 281 ? -10.643 -12.794 14.095 1.00 86.06 281 GLN A O 1
ATOM 2313 N N . VAL A 1 282 ? -9.699 -13.598 15.944 1.00 88.56 282 VAL A N 1
ATOM 2314 C CA . VAL A 1 282 ? -10.457 -12.758 16.867 1.00 88.56 282 VAL A CA 1
ATOM 2315 C C . VAL A 1 282 ? -9.472 -11.848 17.587 1.00 88.56 282 VAL A C 1
ATOM 2317 O O . VAL A 1 282 ? -8.467 -12.318 18.126 1.00 88.56 282 VAL A O 1
ATOM 2320 N N . LYS A 1 283 ? -9.730 -10.537 17.585 1.00 92.38 283 LYS A N 1
ATOM 2321 C CA . LYS A 1 283 ? -8.921 -9.559 18.325 1.00 92.38 283 LYS A CA 1
ATOM 2322 C C . LYS A 1 283 ? -9.784 -8.814 19.328 1.00 92.38 283 LYS A C 1
ATOM 2324 O O . LYS A 1 283 ? -10.934 -8.475 19.061 1.00 92.38 283 LYS A O 1
ATOM 2329 N N . LEU A 1 284 ? -9.192 -8.545 20.485 1.00 90.06 284 LEU A N 1
ATOM 2330 C CA . LEU A 1 284 ? -9.825 -7.810 21.570 1.00 90.06 284 LEU A CA 1
ATOM 2331 C C . LEU A 1 284 ? -9.330 -6.366 21.566 1.00 90.06 284 LEU A C 1
ATOM 2333 O O . LEU A 1 284 ? -8.130 -6.120 21.696 1.00 90.06 284 LEU A O 1
ATOM 2337 N N . ILE A 1 285 ? -10.261 -5.420 21.493 1.00 89.69 285 ILE A N 1
ATOM 2338 C CA . ILE A 1 285 ? -10.005 -4.027 21.849 1.00 89.69 285 ILE A CA 1
ATOM 2339 C C . ILE A 1 285 ? -10.312 -3.895 23.340 1.00 89.69 285 ILE A C 1
ATOM 2341 O O . ILE A 1 285 ? -11.458 -4.037 23.766 1.00 89.69 285 ILE A O 1
ATOM 2345 N N . GLN A 1 286 ? -9.270 -3.708 24.144 1.00 88.75 286 GLN A N 1
ATOM 2346 C CA . GLN A 1 286 ? -9.384 -3.575 25.596 1.00 88.75 286 GLN A CA 1
ATOM 2347 C C . GLN A 1 286 ? -9.516 -2.107 25.979 1.00 88.75 286 GLN A C 1
ATOM 2349 O O . GLN A 1 286 ? -8.739 -1.278 25.501 1.00 88.75 286 GLN A O 1
ATOM 2354 N N . PHE A 1 287 ? -10.457 -1.815 26.871 1.00 86.94 287 PHE A N 1
ATOM 2355 C CA . PHE A 1 287 ? -10.692 -0.474 27.385 1.00 86.94 287 PHE A CA 1
ATOM 2356 C C . PHE A 1 287 ? -10.450 -0.442 28.889 1.00 86.94 287 PHE A C 1
ATOM 2358 O O . PHE A 1 287 ? -10.877 -1.340 29.617 1.00 86.94 287 PHE A O 1
ATOM 2365 N N . GLY A 1 288 ? -9.821 0.633 29.362 1.00 86.62 288 GLY A N 1
ATOM 2366 C CA . GLY A 1 288 ? -10.040 1.059 30.737 1.00 86.62 288 GLY A CA 1
ATOM 2367 C C . GLY A 1 288 ? -11.473 1.578 30.882 1.00 86.62 288 GLY A C 1
ATOM 2368 O O . GLY A 1 288 ? -12.146 1.876 29.891 1.00 86.62 288 GLY A O 1
ATOM 2369 N N . SER A 1 289 ? -11.966 1.678 32.110 1.00 86.94 289 SER A N 1
ATOM 2370 C CA . SER A 1 289 ? -13.364 2.038 32.330 1.00 86.94 289 SER A CA 1
ATOM 2371 C C . SER A 1 289 ? -13.573 2.776 33.640 1.00 86.94 289 SER A C 1
ATOM 2373 O O . SER A 1 289 ? -13.184 2.265 34.689 1.00 86.94 289 SER A O 1
ATOM 2375 N N . ASN A 1 290 ? -14.271 3.910 33.579 1.00 85.38 290 ASN A N 1
ATOM 2376 C CA . ASN A 1 290 ? -14.838 4.568 34.753 1.00 85.38 290 ASN A CA 1
ATOM 2377 C C . ASN A 1 290 ? -16.342 4.306 34.801 1.00 85.38 290 ASN A C 1
ATOM 2379 O O . ASN A 1 290 ? -17.061 4.574 33.839 1.00 85.38 290 ASN A O 1
ATOM 2383 N N . PHE A 1 291 ? -16.816 3.789 35.931 1.00 84.25 291 PHE A N 1
ATOM 2384 C CA . PHE A 1 291 ? -18.221 3.453 36.131 1.00 84.25 291 PHE A CA 1
ATOM 2385 C C . PHE A 1 291 ? -18.910 4.538 36.942 1.00 84.25 291 PHE A C 1
ATOM 2387 O O . PHE A 1 291 ? -18.400 4.972 37.974 1.00 84.25 291 PHE A O 1
ATOM 2394 N N . ARG A 1 292 ? -20.112 4.913 36.520 1.00 83.69 292 ARG A N 1
ATOM 2395 C CA . ARG A 1 292 ? -21.038 5.683 37.347 1.00 83.69 292 ARG A CA 1
ATOM 2396 C C . ARG A 1 292 ? -22.453 5.159 37.167 1.00 83.69 292 ARG A C 1
ATOM 2398 O O . ARG A 1 292 ? -22.814 4.691 36.085 1.00 83.69 292 ARG A O 1
ATOM 2405 N N . LEU A 1 293 ? -23.244 5.254 38.227 1.00 81.44 293 LEU A N 1
ATOM 2406 C CA . LEU A 1 293 ? -24.677 5.024 38.134 1.00 81.44 293 LEU A CA 1
ATOM 2407 C C . LEU A 1 293 ? -25.302 6.257 37.472 1.00 81.44 293 LEU A C 1
ATOM 2409 O O . LEU A 1 293 ? -25.076 7.382 37.917 1.00 81.44 293 LEU A O 1
ATOM 2413 N N . GLY A 1 294 ? -25.981 6.042 36.352 1.00 79.06 294 GLY A N 1
ATOM 2414 C CA . GLY A 1 294 ? -26.770 7.059 35.678 1.00 79.06 294 GLY A CA 1
ATOM 2415 C C . GLY A 1 294 ? -28.203 7.083 36.194 1.00 79.06 294 GLY A C 1
ATOM 2416 O O . GLY A 1 294 ? -28.608 6.267 37.027 1.00 79.06 294 GLY A O 1
ATOM 2417 N N . ASP A 1 295 ? -28.982 8.006 35.646 1.00 78.38 295 ASP A N 1
ATOM 2418 C CA . ASP A 1 295 ? -30.420 8.047 35.875 1.00 78.38 295 ASP A CA 1
ATOM 2419 C C . ASP A 1 295 ? -31.084 6.786 35.282 1.00 78.38 295 ASP A C 1
ATOM 2421 O O . ASP A 1 295 ? -30.526 6.121 34.407 1.00 78.38 295 ASP A O 1
ATOM 2425 N N . ASN A 1 296 ? -32.277 6.427 35.760 1.00 77.50 296 ASN A N 1
ATOM 2426 C CA . ASN A 1 296 ? -33.067 5.292 35.251 1.00 77.50 296 ASN A CA 1
ATOM 2427 C C . ASN A 1 296 ? -32.437 3.889 35.404 1.00 77.50 296 ASN A C 1
ATOM 2429 O O . ASN A 1 296 ? -32.725 2.997 34.604 1.00 77.50 296 ASN A O 1
ATOM 2433 N N . ASN A 1 297 ? -31.638 3.646 36.451 1.00 76.56 297 ASN A N 1
ATOM 2434 C CA . ASN A 1 297 ? -30.964 2.355 36.675 1.00 76.56 297 ASN A CA 1
ATOM 2435 C C . ASN A 1 297 ? -30.104 1.923 35.473 1.00 76.56 297 ASN A C 1
ATOM 2437 O O . ASN A 1 297 ? -30.114 0.757 35.064 1.00 76.56 297 ASN A O 1
ATOM 2441 N N . GLU A 1 298 ? -29.356 2.865 34.904 1.00 81.94 298 GLU A N 1
ATOM 2442 C CA . GLU A 1 298 ? -28.342 2.580 33.895 1.00 81.94 298 GLU A CA 1
ATOM 2443 C C . GLU A 1 298 ? -26.941 2.674 34.499 1.00 81.94 298 GLU A C 1
ATOM 2445 O O . GLU A 1 298 ? -26.653 3.516 35.348 1.00 81.94 298 GLU A O 1
ATOM 2450 N N . ILE A 1 299 ? -26.038 1.815 34.042 1.00 82.19 299 ILE A N 1
ATOM 2451 C CA . ILE A 1 299 ? -24.610 1.946 34.320 1.00 82.19 299 ILE A CA 1
ATOM 2452 C C . ILE A 1 299 ? -23.998 2.653 33.125 1.00 82.19 299 ILE A C 1
ATOM 2454 O O . ILE A 1 299 ? -24.024 2.130 32.008 1.00 82.19 299 ILE A O 1
ATOM 2458 N N . VAL A 1 300 ? -23.426 3.827 33.367 1.00 85.69 300 VAL A N 1
ATOM 2459 C CA . VAL A 1 300 ? -22.671 4.562 32.357 1.00 85.69 300 VAL A CA 1
ATOM 2460 C C . VAL A 1 300 ? -21.200 4.233 32.544 1.00 85.69 300 VAL A C 1
ATOM 2462 O O . VAL A 1 300 ? -20.617 4.520 33.592 1.00 85.69 300 VAL A O 1
ATOM 2465 N N . ILE A 1 301 ? -20.606 3.635 31.517 1.00 88.12 301 ILE A N 1
ATOM 2466 C CA . ILE A 1 301 ? -19.195 3.262 31.492 1.00 88.12 301 ILE A CA 1
ATOM 2467 C C . ILE A 1 301 ? -18.472 4.210 30.546 1.00 88.12 301 ILE A C 1
ATOM 2469 O O . ILE A 1 301 ? -18.635 4.122 29.332 1.00 88.12 301 ILE A O 1
ATOM 2473 N N . GLU A 1 302 ? -17.669 5.120 31.081 1.00 89.75 302 GLU A N 1
ATOM 2474 C CA . GLU A 1 302 ? -16.758 5.919 30.264 1.00 89.75 302 GLU A CA 1
ATOM 2475 C C . GLU A 1 302 ? -15.551 5.067 29.864 1.00 89.75 302 GLU A C 1
ATOM 2477 O O . GLU A 1 302 ? -14.902 4.475 30.727 1.00 89.75 302 GLU A O 1
ATOM 2482 N N . LEU A 1 303 ? -15.260 5.000 28.563 1.00 90.31 303 LEU A N 1
ATOM 2483 C CA . LEU A 1 303 ? -14.166 4.190 28.032 1.00 90.31 303 LEU A CA 1
ATOM 2484 C C . LEU A 1 303 ? -12.859 4.974 28.052 1.00 90.31 303 LEU A C 1
ATOM 2486 O O . LEU A 1 303 ? -12.796 6.113 27.582 1.00 90.31 303 LEU A O 1
ATOM 2490 N N . LEU A 1 304 ? -11.808 4.330 28.546 1.00 90.62 304 LEU A N 1
ATOM 2491 C CA . LEU A 1 304 ? -10.465 4.883 28.645 1.00 90.62 304 LEU A CA 1
ATOM 2492 C C . LEU A 1 304 ? -9.489 4.096 27.761 1.00 90.62 304 LEU A C 1
ATOM 2494 O O . LEU A 1 304 ? -9.665 2.896 27.531 1.00 90.62 304 LEU A O 1
ATOM 2498 N N . SER A 1 305 ? -8.434 4.763 27.297 1.00 89.50 305 SER A N 1
ATOM 2499 C CA . SER A 1 305 ? -7.287 4.128 26.650 1.00 89.50 305 SER A CA 1
ATOM 2500 C C . SER A 1 305 ? -6.502 3.262 27.642 1.00 89.50 305 SER A C 1
ATOM 2502 O O . SER A 1 305 ? -6.764 3.267 28.850 1.00 89.50 305 SER A O 1
ATOM 2504 N N . LYS A 1 306 ? -5.490 2.539 27.148 1.00 85.31 306 LYS A N 1
ATOM 2505 C CA . LYS A 1 306 ? -4.581 1.748 27.996 1.00 85.31 306 LYS A CA 1
ATOM 2506 C C . LYS A 1 306 ? -3.804 2.612 28.993 1.00 85.31 306 LYS A C 1
ATOM 2508 O O . LYS A 1 306 ? -3.448 2.143 30.066 1.00 85.31 306 LYS A O 1
ATOM 2513 N N . GLU A 1 307 ? -3.588 3.879 28.660 1.00 88.50 307 GLU A N 1
ATOM 2514 C CA . GLU A 1 307 ? -2.934 4.890 29.495 1.00 88.50 307 GLU A CA 1
ATOM 2515 C C . GLU A 1 307 ? -3.924 5.611 30.430 1.00 88.50 307 GLU A C 1
ATOM 2517 O O . GLU A 1 307 ? -3.558 6.597 31.066 1.00 88.50 307 GLU A O 1
ATOM 2522 N N . GLY A 1 308 ? -5.188 5.170 30.492 1.00 88.12 308 GLY A N 1
ATOM 2523 C CA . GLY A 1 308 ? -6.215 5.742 31.367 1.00 88.12 308 GLY A CA 1
ATOM 2524 C C . GLY A 1 308 ? -6.822 7.059 30.873 1.00 88.12 308 GLY A C 1
ATOM 2525 O O . GLY A 1 308 ? -7.524 7.729 31.626 1.00 88.12 308 GLY A O 1
ATOM 2526 N N . LYS A 1 309 ? -6.582 7.455 29.616 1.00 91.25 309 LYS A N 1
ATOM 2527 C CA . LYS A 1 309 ? -7.146 8.689 29.046 1.00 91.25 309 LYS A CA 1
ATOM 2528 C C . LYS A 1 309 ? -8.555 8.443 28.523 1.00 91.25 309 LYS A C 1
ATOM 2530 O O . LYS A 1 309 ? -8.773 7.459 27.828 1.00 91.25 309 LYS A O 1
ATOM 2535 N N . SER A 1 310 ? -9.494 9.348 28.799 1.00 91.50 310 SER A N 1
ATOM 2536 C CA . SER A 1 310 ? -10.853 9.260 28.242 1.00 91.50 310 SER A CA 1
ATOM 2537 C C . SER A 1 310 ? -10.815 9.204 26.720 1.00 91.50 310 SER A C 1
ATOM 2539 O O . SER A 1 310 ? -10.117 10.014 26.118 1.00 91.50 310 SER A O 1
ATOM 2541 N N . LEU A 1 311 ? -11.572 8.279 26.121 1.00 89.69 311 LEU A N 1
ATOM 2542 C CA . LEU A 1 311 ? -11.743 8.130 24.671 1.00 89.69 311 LEU A CA 1
ATOM 2543 C C . LEU A 1 311 ? -12.959 8.900 24.133 1.00 89.69 311 LEU A C 1
ATOM 2545 O O . LEU A 1 311 ? -13.278 8.796 22.948 1.00 89.69 311 LEU A O 1
ATOM 2549 N N . GLY A 1 312 ? -13.680 9.627 24.995 1.00 88.88 312 GLY A N 1
ATOM 2550 C CA . GLY A 1 312 ? -14.922 10.320 24.634 1.00 88.88 312 GLY A CA 1
ATOM 2551 C C . GLY A 1 312 ? -16.094 9.388 24.300 1.00 88.88 312 GLY A C 1
ATOM 2552 O O . GLY A 1 312 ? -17.131 9.856 23.833 1.00 88.88 312 GLY A O 1
ATOM 2553 N N . MET A 1 313 ? -15.939 8.083 24.540 1.00 89.75 313 MET A N 1
ATOM 2554 C CA . MET A 1 313 ? -16.969 7.064 24.355 1.00 89.75 313 MET A CA 1
ATOM 2555 C C . MET A 1 313 ? -17.583 6.683 25.700 1.00 89.75 313 MET A C 1
ATOM 2557 O O . MET A 1 313 ? -16.879 6.549 26.703 1.00 89.75 313 MET A O 1
ATOM 2561 N N . LYS A 1 314 ? -18.893 6.464 25.708 1.00 90.25 314 LYS A N 1
ATOM 2562 C CA . LYS A 1 314 ? -19.668 6.002 26.856 1.00 90.25 314 LYS A CA 1
ATOM 2563 C C . LYS A 1 314 ? -20.487 4.794 26.436 1.00 90.25 314 LYS A C 1
ATOM 2565 O O . LYS A 1 314 ? -21.221 4.869 25.458 1.00 90.25 314 LYS A O 1
ATOM 2570 N N . LEU A 1 315 ? -20.374 3.693 27.167 1.00 86.62 315 LEU A N 1
ATOM 2571 C CA . LEU A 1 315 ? -21.245 2.535 27.014 1.00 86.62 315 LEU A CA 1
ATOM 2572 C C . LEU A 1 315 ? -22.348 2.616 28.068 1.00 86.62 315 LEU A C 1
ATOM 2574 O O . LEU A 1 315 ? -22.057 2.608 29.265 1.00 86.62 315 LEU A O 1
ATOM 2578 N N . ASN A 1 316 ? -23.601 2.686 27.623 1.00 85.69 316 ASN A N 1
ATOM 2579 C CA . ASN A 1 316 ? -24.753 2.729 28.521 1.00 85.69 316 ASN A CA 1
ATOM 2580 C C . ASN A 1 316 ? -25.359 1.326 28.630 1.00 85.69 316 ASN A C 1
ATOM 2582 O O . ASN A 1 316 ? -25.821 0.755 27.638 1.00 85.69 316 ASN A O 1
ATOM 2586 N N . LEU A 1 317 ? -25.333 0.759 29.837 1.00 80.62 317 LEU A N 1
ATOM 2587 C CA . LEU A 1 317 ? -25.906 -0.549 30.141 1.00 80.62 317 LEU A CA 1
ATOM 2588 C C . LEU A 1 317 ? -27.172 -0.374 30.978 1.00 80.62 317 LEU A C 1
ATOM 2590 O O . LEU A 1 317 ? -27.097 -0.048 32.162 1.00 80.62 317 LEU A O 1
ATOM 2594 N N . GLY A 1 318 ? -28.334 -0.652 30.392 1.00 77.31 318 GLY A N 1
ATOM 2595 C CA . GLY A 1 318 ? -29.563 -0.787 31.168 1.00 77.31 318 GLY A CA 1
ATOM 2596 C C . GLY A 1 318 ? -29.491 -2.038 32.040 1.00 77.31 318 GLY A C 1
ATOM 2597 O O . GLY A 1 318 ? -29.355 -3.144 31.510 1.00 77.31 318 GLY A O 1
ATOM 2598 N N . VAL A 1 319 ? -29.609 -1.885 33.363 1.00 69.06 319 VAL A N 1
ATOM 2599 C CA . VAL A 1 319 ? -29.427 -2.997 34.315 1.00 69.06 319 VAL A CA 1
ATOM 2600 C C . VAL A 1 319 ? -30.367 -4.165 33.994 1.00 69.06 319 VAL A C 1
ATOM 2602 O O . VAL A 1 319 ? -29.920 -5.300 33.856 1.00 69.06 319 VAL A O 1
ATOM 2605 N N . ARG A 1 320 ? -31.648 -3.875 33.734 1.00 65.44 320 ARG A N 1
ATOM 2606 C CA . ARG A 1 320 ? -32.659 -4.895 33.403 1.00 65.44 320 ARG A CA 1
ATOM 2607 C C . ARG A 1 320 ? -32.458 -5.562 32.040 1.00 65.44 320 ARG A C 1
ATOM 2609 O O . ARG A 1 320 ? -32.840 -6.714 31.871 1.00 65.44 320 ARG A O 1
ATOM 2616 N N . GLY A 1 321 ? -31.915 -4.831 31.064 1.00 64.81 321 GLY A N 1
ATOM 2617 C CA . GLY A 1 321 ? -31.768 -5.313 29.687 1.00 64.81 321 GLY A CA 1
ATOM 2618 C C . GLY A 1 321 ? -30.527 -6.177 29.477 1.00 64.81 321 GLY A C 1
ATOM 2619 O O . GLY A 1 321 ? -30.560 -7.098 28.670 1.00 64.81 321 GLY A O 1
ATOM 2620 N N . VAL A 1 322 ? -29.443 -5.888 30.204 1.00 63.69 322 VAL A N 1
ATOM 2621 C CA . VAL A 1 322 ? -28.157 -6.588 30.055 1.00 63.69 322 VAL A CA 1
ATOM 2622 C C . VAL A 1 322 ? -28.013 -7.738 31.048 1.00 63.69 322 VAL A C 1
ATOM 2624 O O . VAL A 1 322 ? -27.432 -8.763 30.707 1.00 63.69 322 VAL A O 1
ATOM 2627 N N . PHE A 1 323 ? -28.542 -7.590 32.264 1.00 64.44 323 PHE A N 1
ATOM 2628 C CA . PHE A 1 323 ? -28.318 -8.557 33.339 1.00 64.44 323 PHE A CA 1
ATOM 2629 C C . PHE A 1 323 ? -29.592 -9.322 33.758 1.00 64.44 323 PHE A C 1
ATOM 2631 O O . PHE A 1 323 ? -29.500 -10.272 34.531 1.00 64.44 323 PHE A O 1
ATOM 2638 N N . GLY A 1 324 ? -30.763 -8.978 33.206 1.00 62.00 324 GLY A N 1
ATOM 2639 C CA . GLY A 1 324 ? -32.048 -9.621 33.510 1.00 62.00 324 GLY A CA 1
ATOM 2640 C C . GLY A 1 324 ? -32.838 -8.923 34.625 1.00 62.00 324 GLY A C 1
ATOM 2641 O O . GLY A 1 324 ? -32.401 -7.925 35.194 1.00 62.00 324 GLY A O 1
ATOM 2642 N N . LYS A 1 325 ? -34.050 -9.411 34.928 1.00 61.72 325 LYS A N 1
ATOM 2643 C CA . LYS A 1 325 ? -34.932 -8.779 35.934 1.00 61.72 325 LYS A CA 1
ATOM 2644 C C . LYS A 1 325 ? -34.395 -8.894 37.369 1.00 61.72 325 LYS A C 1
ATOM 2646 O O . LYS A 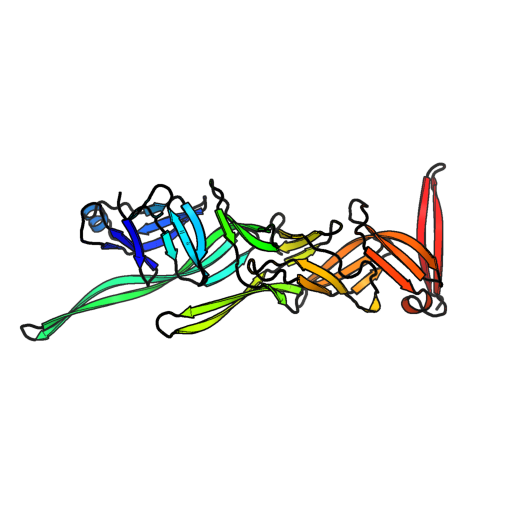1 325 ? -34.626 -7.975 38.150 1.00 61.72 325 LYS A O 1
ATOM 2651 N N . ASP A 1 326 ? -33.629 -9.945 37.663 1.00 63.12 326 ASP A N 1
ATOM 2652 C CA . ASP A 1 326 ? -33.154 -10.286 39.016 1.00 63.12 326 ASP A CA 1
ATOM 2653 C C . ASP A 1 326 ? -31.664 -9.999 39.243 1.00 63.12 326 ASP A C 1
ATOM 2655 O O . ASP A 1 326 ? -31.044 -10.465 40.204 1.00 63.12 326 ASP A O 1
ATOM 2659 N N . SER A 1 327 ? -31.061 -9.204 38.362 1.00 60.47 327 SER A N 1
ATOM 2660 C CA . SER A 1 327 ? -29.680 -8.775 38.527 1.00 60.47 327 SER A CA 1
ATOM 2661 C C . SER A 1 327 ? -29.531 -7.641 39.528 1.00 60.47 327 SER A C 1
ATOM 2663 O O . SER A 1 327 ? -30.277 -6.660 39.491 1.00 60.47 327 SER A O 1
ATOM 2665 N N . ARG A 1 328 ? -28.489 -7.719 40.352 1.00 59.44 328 ARG A N 1
ATOM 2666 C CA . ARG A 1 328 ? -28.033 -6.628 41.212 1.00 59.44 328 ARG A CA 1
ATOM 2667 C C . ARG A 1 328 ? -26.660 -6.185 40.753 1.00 59.44 328 ARG A C 1
ATOM 2669 O O . ARG A 1 328 ? -25.750 -6.996 40.622 1.00 59.44 328 ARG A O 1
ATOM 2676 N N . VAL A 1 329 ? -26.494 -4.891 40.534 1.00 58.16 329 VAL A N 1
ATOM 2677 C CA . VAL A 1 329 ? -25.177 -4.307 40.281 1.00 58.16 329 VAL A CA 1
ATOM 2678 C C . VAL A 1 329 ? -24.692 -3.695 41.578 1.00 58.16 329 VAL A C 1
ATOM 2680 O O . VAL A 1 329 ? -25.456 -3.042 42.285 1.00 58.16 329 VAL A O 1
ATOM 2683 N N . PHE A 1 330 ? -23.432 -3.939 41.907 1.00 62.94 330 PHE A N 1
ATOM 2684 C CA . PHE A 1 330 ? -22.821 -3.458 43.131 1.00 62.94 330 PHE A CA 1
ATOM 2685 C C . PHE A 1 330 ? -21.490 -2.773 42.838 1.00 62.94 330 PHE A C 1
ATOM 2687 O O . PHE A 1 330 ? -20.746 -3.143 41.928 1.00 62.94 330 PHE A O 1
ATOM 2694 N N . ILE A 1 331 ? -21.186 -1.777 43.662 1.00 53.16 331 ILE A N 1
ATOM 2695 C CA . ILE A 1 331 ? -19.863 -1.179 43.784 1.00 53.16 331 ILE A CA 1
ATOM 2696 C C . ILE A 1 331 ? -19.372 -1.562 45.175 1.00 53.16 331 ILE A C 1
ATOM 2698 O O . ILE A 1 331 ? -20.028 -1.272 46.174 1.00 53.16 331 ILE A O 1
ATOM 2702 N N . LYS A 1 332 ? -18.246 -2.263 45.240 1.00 65.19 332 LYS A N 1
ATOM 2703 C CA . LYS A 1 332 ? -17.609 -2.697 46.475 1.00 65.19 332 LYS A CA 1
ATOM 2704 C C . LYS A 1 332 ? -16.292 -1.950 46.634 1.00 65.19 332 LYS A C 1
ATOM 2706 O O . LYS A 1 332 ? -15.357 -2.147 45.859 1.00 65.19 332 LYS A O 1
ATOM 2711 N N . LEU A 1 333 ? -16.225 -1.110 47.660 1.00 55.28 333 LEU A N 1
ATOM 2712 C CA . LEU A 1 333 ? -14.973 -0.534 48.130 1.00 55.28 333 LEU A CA 1
ATOM 2713 C C . LEU A 1 333 ? -14.246 -1.608 48.947 1.00 55.28 333 LEU A C 1
ATOM 2715 O O . LEU A 1 333 ? -14.771 -2.090 49.949 1.00 55.28 333 LEU A O 1
ATOM 2719 N N . GLN A 1 334 ? -13.073 -2.026 48.492 1.00 68.50 334 GLN A N 1
ATOM 2720 C CA . GLN A 1 334 ? -12.271 -3.045 49.149 1.00 68.50 334 GLN A CA 1
ATOM 2721 C C . GLN A 1 334 ? -10.964 -2.412 49.619 1.00 68.50 334 GLN A C 1
ATOM 2723 O O . GLN A 1 334 ? -10.159 -1.950 48.815 1.00 68.50 334 GLN A O 1
ATOM 2728 N N . GLN A 1 335 ? -10.776 -2.355 50.933 1.00 64.00 335 GLN A N 1
ATOM 2729 C CA . GLN A 1 335 ? -9.538 -1.872 51.529 1.00 64.00 335 GLN A CA 1
ATOM 2730 C C . GLN A 1 335 ? -8.436 -2.908 51.282 1.00 64.00 335 GLN A C 1
ATOM 2732 O O . GLN A 1 335 ? -8.592 -4.071 51.652 1.00 64.00 335 GLN A O 1
ATOM 2737 N N . LEU A 1 336 ? -7.360 -2.500 50.609 1.00 60.59 336 LEU A N 1
ATOM 2738 C CA . LEU A 1 336 ? -6.198 -3.353 50.352 1.00 60.59 336 LEU A CA 1
ATOM 2739 C C . LEU A 1 336 ? -5.260 -3.335 51.560 1.00 60.59 336 LEU A C 1
ATOM 2741 O O . LEU A 1 336 ? -4.862 -4.389 52.049 1.00 60.59 336 LEU A O 1
ATOM 2745 N N . ASN A 1 337 ? -4.963 -2.133 52.066 1.00 68.06 337 ASN A N 1
ATOM 2746 C CA . ASN A 1 337 ? -4.026 -1.880 53.161 1.00 68.06 337 ASN A CA 1
ATOM 2747 C C . ASN A 1 337 ? -4.579 -0.750 54.060 1.00 68.06 337 ASN A C 1
ATOM 2749 O O . ASN A 1 337 ? -5.593 -0.130 53.741 1.00 68.06 337 ASN A O 1
ATOM 2753 N N . SER A 1 338 ? -3.884 -0.384 55.145 1.00 66.31 338 SER A N 1
ATOM 2754 C CA . SER A 1 338 ? -4.306 0.702 56.057 1.00 66.31 338 SER A CA 1
ATOM 2755 C C . SER A 1 338 ? -4.479 2.083 55.398 1.00 66.31 338 SER A C 1
ATOM 2757 O O . SER A 1 338 ? -5.071 2.966 56.014 1.00 66.31 338 SER A O 1
ATOM 2759 N N . ARG A 1 339 ? -3.995 2.279 54.162 1.00 58.50 339 ARG A N 1
ATOM 2760 C CA . ARG A 1 339 ? -4.079 3.552 53.423 1.00 58.50 339 ARG A CA 1
ATOM 2761 C C . ARG A 1 339 ? -4.658 3.458 52.008 1.00 58.50 339 ARG A C 1
ATOM 2763 O O . ARG A 1 339 ? -4.978 4.499 51.447 1.00 58.50 339 ARG A O 1
ATOM 2770 N N . ASP A 1 340 ? -4.854 2.253 51.469 1.00 46.22 340 ASP A N 1
ATOM 2771 C CA . ASP A 1 340 ? -5.242 2.061 50.067 1.00 46.22 340 ASP A CA 1
ATOM 2772 C C . ASP A 1 340 ? -6.596 1.358 49.946 1.00 46.22 340 ASP A C 1
ATOM 2774 O O . ASP A 1 340 ? -6.844 0.324 50.576 1.00 46.22 340 ASP A O 1
ATOM 2778 N N . PHE A 1 341 ? -7.458 1.896 49.084 1.00 51.75 341 PHE A N 1
ATOM 2779 C CA . PHE A 1 341 ? -8.755 1.324 48.733 1.00 51.75 341 PHE A CA 1
ATOM 2780 C C . PHE A 1 341 ? -8.803 1.044 47.234 1.00 51.75 341 PHE A C 1
ATOM 2782 O O . PHE A 1 341 ? -8.409 1.879 46.425 1.00 51.75 341 PHE A O 1
ATOM 2789 N N . VAL A 1 342 ? -9.349 -0.108 46.857 1.00 57.38 342 VAL A N 1
ATOM 2790 C CA . VAL A 1 342 ? -9.731 -0.404 45.478 1.00 57.38 342 VAL A CA 1
ATOM 2791 C C . VAL A 1 342 ? -11.243 -0.419 45.376 1.00 57.38 342 VAL A C 1
ATOM 2793 O O . VAL A 1 342 ? -11.941 -1.129 46.099 1.00 57.38 342 VAL A O 1
ATOM 2796 N N . VAL A 1 343 ? -11.757 0.373 44.445 1.00 47.66 343 VAL A N 1
ATOM 2797 C CA . VAL A 1 343 ? -13.155 0.309 44.035 1.00 47.66 343 VAL A CA 1
ATOM 2798 C C . VAL A 1 343 ? -13.277 -0.831 43.030 1.00 47.66 343 VAL A C 1
ATOM 2800 O O . VAL A 1 343 ? -12.698 -0.780 41.948 1.00 47.66 343 VAL A O 1
ATOM 2803 N N . THR A 1 344 ? -14.034 -1.864 43.382 1.00 53.81 344 THR A N 1
ATOM 2804 C CA . THR A 1 344 ? -14.447 -2.915 42.447 1.00 53.81 344 THR A CA 1
ATOM 2805 C C . THR A 1 344 ? -15.917 -2.724 42.104 1.00 53.81 344 THR A C 1
ATOM 2807 O O . THR A 1 344 ? -16.724 -2.403 42.971 1.00 53.81 344 THR A O 1
ATOM 2810 N N . SER A 1 345 ? -16.291 -2.905 40.845 1.00 53.50 345 SER A N 1
ATOM 2811 C CA . SER A 1 345 ? -17.689 -2.950 40.420 1.00 53.50 345 SER A CA 1
ATOM 2812 C C . SER A 1 345 ? -18.003 -4.336 39.866 1.00 53.50 345 SER A C 1
ATOM 2814 O O . SER A 1 345 ? -17.139 -5.019 39.314 1.00 53.50 345 SER A O 1
ATOM 2816 N N . GLY A 1 346 ? -19.238 -4.786 40.052 1.00 56.41 346 GLY A N 1
ATOM 2817 C CA . GLY A 1 346 ? -19.678 -6.092 39.587 1.00 56.41 346 GLY A CA 1
ATOM 2818 C C . GLY A 1 346 ? -21.188 -6.164 39.435 1.00 56.41 346 GLY A C 1
ATOM 2819 O O . GLY A 1 346 ? -21.924 -5.309 39.919 1.00 56.41 346 GLY A O 1
ATOM 2820 N N . ALA A 1 347 ? -21.648 -7.205 38.753 1.00 56.09 347 ALA A N 1
ATOM 2821 C CA . ALA A 1 347 ? -23.053 -7.573 38.698 1.00 56.09 347 ALA A CA 1
ATOM 2822 C C . ALA A 1 347 ? -23.198 -9.001 39.231 1.00 56.09 347 ALA A C 1
ATOM 2824 O O . ALA A 1 347 ? -22.413 -9.880 38.867 1.00 56.09 347 ALA A O 1
ATOM 2825 N N . SER A 1 348 ? -24.174 -9.229 40.107 1.00 56.84 348 SER A N 1
ATOM 2826 C CA . SER A 1 348 ? -24.652 -10.560 40.465 1.00 56.84 348 SER A CA 1
ATOM 2827 C C . SER A 1 348 ? -25.975 -10.808 39.758 1.00 56.84 348 SER A C 1
ATOM 2829 O O . SER A 1 348 ? -26.861 -9.955 39.760 1.00 56.84 348 SER A O 1
ATOM 2831 N N . ILE A 1 349 ? -26.111 -11.985 39.165 1.00 51.19 349 ILE A N 1
ATOM 2832 C CA . ILE A 1 349 ? -27.374 -12.482 38.630 1.00 51.19 349 ILE A CA 1
ATOM 2833 C C . ILE A 1 349 ? -27.809 -13.564 39.610 1.00 51.19 349 ILE A C 1
ATOM 2835 O O . ILE A 1 349 ? -27.052 -14.509 39.838 1.00 51.19 349 ILE A O 1
ATOM 2839 N N . ASN A 1 350 ? -28.961 -13.381 40.253 1.00 51.78 350 ASN A N 1
ATOM 2840 C CA . ASN A 1 350 ? -29.556 -14.450 41.045 1.00 51.78 350 ASN A CA 1
ATOM 2841 C C . ASN A 1 350 ? -30.196 -15.429 40.056 1.00 51.78 350 ASN A C 1
ATOM 2843 O O . ASN A 1 350 ? -31.038 -15.010 39.264 1.00 51.78 350 ASN A O 1
ATOM 2847 N N . PHE A 1 351 ? -29.723 -16.676 40.057 1.00 45.81 351 PHE A N 1
ATOM 2848 C CA . PHE A 1 351 ? -30.339 -17.773 39.312 1.00 45.81 351 PHE A CA 1
ATOM 2849 C C . PHE A 1 351 ? -31.481 -18.386 40.110 1.00 45.81 351 PHE A C 1
ATOM 2851 O O . PHE A 1 351 ? -31.336 -18.458 41.355 1.00 45.81 351 PHE A O 1
#

Radius of gyration: 29.22 Å; chains: 1; bounding box: 66×39×111 Å

Sequence (351 aa):
MPIYSVDNNNRLIIKKPGSKRAITVNGRFKADKNNNLIYELNEPNRWRIKENLPSKIEFEGRWSLDKDHNLVFTVTGSKENGRLQRLVLKGDILAVNDNSLRFEIKTVEEKGVYFNNLGPDKTSVHKFYLGHFYLMAITGLWCADKKNRLTFEVATKRDSSIVLKNSWQLNDNQNISYSYNRRELKTKKKSYHEIAFDGFWSIDATNRLKYILADSRDSGLEFKVQLESPNLYPKDGCIKYRLGAGLSKKDNQYKIISIYGIWKLFRKTGLSFEVKYGDSQVKLIQFGSNFRLGDNNEIVIELLSKEGKSLGMKLNLGVRGVFGKDSRVFIKLQQLNSRDFVVTSGASINF

Secondary structure (DSSP, 8-state):
--EEEE-TTSPEEEE-TT-S-EEEE-EEEEE-TT--EEEEE-S-HHHHHHHT--SEEEE-EEEEE-TT--EEEEEEEEEETTEEEEEEE-EEEEEEETTEEEEEEEEEEEEEEEEEE-STT-EEEEEEEEEEEEEEEEEEEEEE-TT--EEEEE-SSS--EEE--S-EEE-TTSPEEEEEEEE-TTT-PEEEEEEEE-EEEEEEETTEEEEEETT-SS-EEEEEEEES-SEE-GGG-EEEEEEE---STT---EEEEEEE-EEEEETTTEEEEEEEETTTEEEEEEEEEEEEE-GGGEEEEEEE-TTS-EEEEEEEEEHHHHH-TTEEEEEEEEE-SSS-EEEEEEEEE--

pLDDT: mean 85.33, std 12.64, range [45.81, 98.19]

Foldseek 3Di:
DWAWEADPQRWIWTHDPPDPDIDTFDFDWAQDPQRWIKTAGPDDPVVCVVVVHDRMDTFDAAWEADQQRWIKGFGPPDDDPNHTHIYTFDFDFDADAAFKTKTKGKHKDFPDWDWDDPDPPDIDIDTDIDIDIDIYIFTAAWEQDPQRWTKGATNHPDGYIYTLQADWAQDPLRWIKRKDWHQDPPVRDIDIDIYTQAFDWEQAAAQWIWTRGPPDPPHIYIFRWHFPDLEDEQVVQWGWIWGQRDNDPPDSDTDIHIQGFHWDADQPQGIWTWGGGPDDDIDIHGWDWDWDQDPPQWIWIFTHGPVRHTNSHIYIHRQCVPQNPQKDKDWDWDAPDPPDTDIGIDMDRDD